Protein AF-A0A6P5G292-F1 (afdb_monomer)

Nearest PDB structures (foldseek):
  6ccv-assembly1_F  TM=8.024E-01  e=1.358E-10  Mycolicibacterium smegmatis MC2 155
  6dcf-assembly1_F  TM=7.946E-01  e=1.121E-10  Mycolicibacterium smegmatis MC2 155
  5tw1-assembly1_F  TM=8.045E-01  e=4.099E-10  Mycolicibacterium smegmatis MC2 155
  6cce-assembly1_F  TM=7.953E-01  e=4.734E-10  Mycolicibacterium smegmatis MC2 155
  5vi8-assembly1_F  TM=8.049E-01  e=6.951E-10  Mycolicibacterium smegmatis MC2 155

Structure (mmCIF, N/CA/C/O backbone):
data_AF-A0A6P5G292-F1
#
_entry.id   AF-A0A6P5G292-F1
#
loop_
_atom_site.group_PDB
_atom_site.id
_atom_site.type_symbol
_atom_site.label_atom_id
_atom_site.label_alt_id
_atom_site.label_comp_id
_atom_site.label_asym_id
_atom_site.label_entity_id
_atom_site.label_seq_id
_atom_site.pdbx_PDB_ins_code
_atom_site.Cartn_x
_atom_site.Cartn_y
_atom_site.Cartn_z
_atom_site.occupancy
_atom_site.B_iso_or_equiv
_atom_site.auth_seq_id
_atom_site.auth_comp_id
_atom_site.auth_asym_id
_atom_site.auth_atom_id
_atom_site.pdbx_PDB_model_num
ATOM 1 N N . MET A 1 1 ? 11.997 11.213 -7.467 1.00 45.91 1 MET A N 1
ATOM 2 C CA . MET A 1 1 ? 11.254 11.873 -6.375 1.00 45.91 1 MET A CA 1
ATOM 3 C C . MET A 1 1 ? 11.180 10.883 -5.250 1.00 45.91 1 MET A C 1
ATOM 5 O O . MET A 1 1 ? 10.668 9.792 -5.474 1.00 45.91 1 MET A O 1
ATOM 9 N N . ASP A 1 2 ? 11.737 11.245 -4.105 1.00 50.28 2 ASP A N 1
ATOM 10 C CA . ASP A 1 2 ? 11.668 10.402 -2.927 1.00 50.28 2 ASP A CA 1
ATOM 11 C C . ASP A 1 2 ? 10.242 10.472 -2.364 1.00 50.28 2 ASP A C 1
ATOM 13 O O . ASP A 1 2 ? 9.833 11.458 -1.754 1.00 50.28 2 ASP A O 1
ATOM 17 N N . LEU A 1 3 ? 9.427 9.469 -2.704 1.00 56.69 3 LEU A N 1
ATOM 18 C CA . LEU A 1 3 ? 8.019 9.411 -2.303 1.00 56.69 3 LEU A CA 1
ATOM 19 C C . LEU A 1 3 ? 7.872 9.137 -0.789 1.00 56.69 3 LEU A C 1
ATOM 21 O O . LEU A 1 3 ? 6.776 9.262 -0.246 1.00 56.69 3 LEU A O 1
ATOM 25 N N . ALA A 1 4 ? 8.972 8.799 -0.103 1.00 50.06 4 ALA A N 1
ATOM 26 C CA . ALA A 1 4 ? 8.998 8.448 1.312 1.00 50.06 4 ALA A CA 1
ATOM 27 C C . ALA A 1 4 ? 8.738 9.636 2.260 1.00 50.06 4 ALA A C 1
ATOM 29 O O . ALA A 1 4 ? 8.299 9.416 3.385 1.00 50.06 4 ALA A O 1
ATOM 30 N N . CYS A 1 5 ? 8.924 10.884 1.811 1.00 56.09 5 CYS A N 1
ATOM 31 C CA . CYS A 1 5 ? 8.763 12.083 2.645 1.00 56.09 5 CYS A CA 1
ATOM 32 C C . CYS A 1 5 ? 7.865 13.140 1.975 1.00 56.09 5 CYS A C 1
ATOM 34 O O . CYS A 1 5 ? 8.253 14.292 1.780 1.00 56.09 5 CYS A O 1
ATOM 36 N N . LEU A 1 6 ? 6.657 12.745 1.554 1.00 64.75 6 LEU A N 1
ATOM 37 C CA . LEU A 1 6 ? 5.665 13.717 1.092 1.00 64.75 6 LEU A CA 1
ATOM 38 C C . LEU A 1 6 ? 4.952 14.373 2.272 1.00 64.75 6 LEU A C 1
ATOM 40 O O . LEU A 1 6 ? 4.193 13.725 2.991 1.00 64.75 6 LEU A O 1
ATOM 44 N N . ASP A 1 7 ? 5.135 15.686 2.410 1.00 72.25 7 ASP A N 1
ATOM 45 C CA . ASP A 1 7 ? 4.305 16.508 3.283 1.00 72.25 7 ASP A CA 1
ATOM 46 C C . ASP A 1 7 ? 2.961 16.812 2.602 1.00 72.25 7 ASP A C 1
ATOM 48 O O . ASP A 1 7 ? 2.810 17.742 1.803 1.00 72.25 7 ASP A O 1
ATOM 52 N N . TRP A 1 8 ? 1.963 15.997 2.933 1.00 74.94 8 TRP A N 1
ATOM 53 C CA . TRP A 1 8 ? 0.605 16.086 2.398 1.00 74.94 8 TRP A CA 1
ATOM 54 C C . TRP A 1 8 ? -0.112 17.395 2.730 1.00 74.94 8 TRP A C 1
ATOM 56 O O . TRP A 1 8 ? -1.041 17.761 2.014 1.00 74.94 8 TRP A O 1
ATOM 66 N N . ARG A 1 9 ? 0.306 18.118 3.779 1.00 69.75 9 ARG A N 1
ATOM 67 C CA . ARG A 1 9 ? -0.321 19.394 4.164 1.00 69.75 9 ARG A CA 1
ATOM 68 C C . ARG A 1 9 ? 0.123 20.553 3.277 1.00 69.75 9 ARG A C 1
ATOM 70 O O . ARG A 1 9 ? -0.624 21.510 3.111 1.00 69.75 9 ARG A O 1
ATOM 77 N N . ARG A 1 10 ? 1.327 20.475 2.705 1.00 73.69 10 ARG A N 1
ATOM 78 C CA . ARG A 1 10 ? 1.926 21.542 1.882 1.00 73.69 10 ARG A CA 1
ATOM 79 C C . ARG A 1 10 ? 1.896 21.242 0.383 1.00 73.69 10 ARG A C 1
ATOM 81 O O . ARG A 1 10 ? 2.267 22.089 -0.429 1.00 73.69 10 ARG A O 1
ATOM 88 N N . MET A 1 11 ? 1.456 20.048 -0.006 1.00 75.56 11 MET A N 1
ATOM 89 C CA . MET A 1 11 ? 1.500 19.610 -1.393 1.00 75.56 11 MET A CA 1
ATOM 90 C C . MET A 1 11 ? 0.373 20.210 -2.244 1.00 75.56 11 MET A C 1
ATOM 92 O O . MET A 1 11 ? -0.812 20.019 -1.974 1.00 75.56 11 MET A O 1
ATOM 96 N N . ARG A 1 12 ? 0.740 20.825 -3.375 1.00 82.44 12 ARG A N 1
ATOM 97 C CA . ARG A 1 12 ? -0.199 21.117 -4.467 1.00 82.44 12 ARG A CA 1
ATOM 98 C C . ARG A 1 12 ? -0.346 19.890 -5.363 1.00 82.44 12 ARG A C 1
ATOM 100 O O . ARG A 1 12 ? 0.540 19.586 -6.160 1.00 82.44 12 ARG A O 1
ATOM 107 N N . ILE A 1 13 ? -1.459 19.173 -5.218 1.00 84.75 13 ILE A N 1
ATOM 108 C CA . ILE A 1 13 ? -1.752 18.006 -6.055 1.00 84.75 13 ILE A CA 1
ATOM 109 C C . ILE A 1 13 ? -2.253 18.491 -7.425 1.00 84.75 13 ILE A C 1
ATOM 111 O O . ILE A 1 13 ? -3.223 19.255 -7.467 1.00 84.75 13 ILE A O 1
ATOM 115 N N . PRO A 1 14 ? -1.624 18.071 -8.539 1.00 89.12 14 PRO A N 1
ATOM 116 C CA . PRO A 1 14 ? -2.033 18.501 -9.87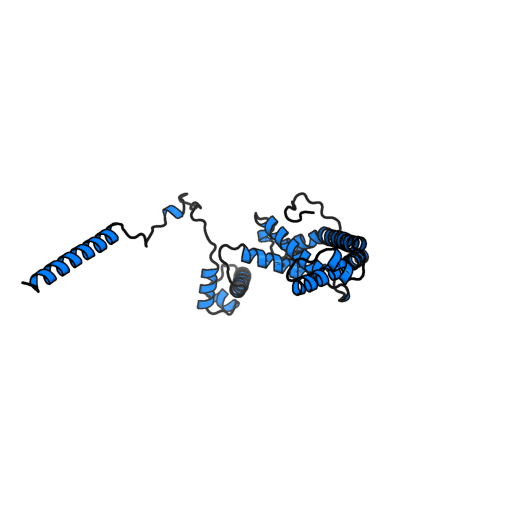2 1.00 89.12 14 PRO A CA 1
ATOM 117 C C . PRO A 1 14 ? -3.448 18.001 -10.233 1.00 89.12 14 PRO A C 1
ATOM 119 O O . PRO A 1 14 ? -3.966 17.076 -9.593 1.00 89.12 14 PRO A O 1
ATOM 122 N N . PRO A 1 15 ? -4.100 18.607 -11.245 1.00 91.31 15 PRO A N 1
ATOM 123 C CA . PRO A 1 15 ? -5.433 18.198 -11.682 1.00 91.31 15 PRO A CA 1
ATOM 124 C C . PRO A 1 15 ? -5.439 16.772 -12.243 1.00 91.31 15 PRO A C 1
ATOM 126 O O . PRO A 1 15 ? -4.402 16.229 -12.627 1.00 91.31 15 PRO A O 1
ATOM 129 N N . VAL A 1 16 ? -6.623 16.163 -12.294 1.00 90.50 16 VAL A N 1
ATOM 130 C CA . VAL A 1 16 ? -6.805 14.822 -12.861 1.00 90.50 16 VAL A CA 1
ATOM 131 C C . VAL A 1 16 ? -6.498 14.862 -14.360 1.00 90.50 16 VAL A C 1
ATOM 133 O O . VAL A 1 16 ? -6.906 15.790 -15.053 1.00 90.50 16 VAL A O 1
ATOM 136 N N . LEU A 1 17 ? -5.760 13.865 -14.843 1.00 91.25 17 LEU A N 1
ATOM 137 C CA . LEU A 1 17 ? -5.403 13.733 -16.255 1.00 91.25 17 LEU A CA 1
ATOM 138 C C . LEU A 1 17 ? -6.594 13.254 -17.092 1.00 91.25 17 LEU A C 1
ATOM 140 O O . LEU A 1 17 ? -7.465 12.527 -16.605 1.00 91.25 17 LEU A O 1
ATOM 144 N N . GLY A 1 18 ? -6.591 13.604 -18.378 1.00 91.69 18 GLY A N 1
ATOM 145 C CA . GLY A 1 18 ? -7.581 13.101 -19.330 1.00 91.69 18 GLY A CA 1
ATOM 146 C C . GLY A 1 18 ? -7.407 11.607 -19.638 1.00 91.69 18 GLY A C 1
ATOM 147 O O . GLY A 1 18 ? -6.326 11.038 -19.477 1.00 91.69 18 GLY A O 1
ATOM 148 N N . SER A 1 19 ? -8.459 10.959 -20.156 1.00 89.25 19 SER A N 1
ATOM 149 C CA . SER A 1 19 ? -8.409 9.533 -20.534 1.00 89.25 19 SER A CA 1
ATOM 150 C C . SER A 1 19 ? -7.355 9.247 -21.615 1.00 89.25 19 SER A C 1
ATOM 152 O O . SER A 1 19 ? -6.620 8.262 -21.530 1.00 89.25 19 SER A O 1
ATOM 154 N N . ALA A 1 20 ? -7.226 10.130 -22.610 1.00 90.50 20 ALA A N 1
ATOM 155 C CA . ALA A 1 20 ? -6.215 10.010 -23.663 1.00 90.50 20 ALA A CA 1
ATOM 156 C C . ALA A 1 20 ? -4.783 10.133 -23.107 1.00 90.50 20 ALA A C 1
ATOM 158 O O . ALA A 1 20 ? -3.900 9.359 -23.469 1.00 90.50 20 ALA A O 1
ATOM 159 N N . GLU A 1 21 ? -4.558 11.051 -22.163 1.00 92.38 21 GLU A N 1
ATOM 160 C CA . GLU A 1 21 ? -3.253 11.217 -21.516 1.00 92.38 21 GLU A CA 1
ATOM 161 C C . GLU A 1 21 ? -2.890 10.018 -20.638 1.00 92.38 21 GLU A C 1
ATOM 163 O O . GLU A 1 21 ? -1.747 9.568 -20.670 1.00 92.38 21 GLU A O 1
ATOM 168 N N . HIS A 1 22 ? -3.857 9.466 -19.893 1.00 91.75 22 HIS A N 1
ATOM 169 C CA . HIS A 1 22 ? -3.674 8.207 -19.166 1.00 91.75 22 HIS A CA 1
ATOM 170 C C . HIS A 1 22 ? -3.210 7.101 -20.107 1.00 91.75 22 HIS A C 1
ATOM 172 O O . HIS A 1 22 ? -2.228 6.422 -19.812 1.00 91.75 22 HIS A O 1
ATOM 178 N N . SER A 1 23 ? -3.886 6.976 -21.250 1.00 92.25 23 SER A N 1
ATOM 179 C CA . SER A 1 23 ? -3.582 5.963 -22.260 1.00 92.25 23 SER A CA 1
ATOM 180 C C . SER A 1 23 ? -2.139 6.050 -22.728 1.00 92.25 23 SER A C 1
ATOM 182 O O . SER A 1 23 ? -1.364 5.103 -22.597 1.00 92.25 23 SER A O 1
ATOM 184 N N . ARG A 1 24 ? -1.743 7.253 -23.143 1.00 94.00 24 ARG A N 1
ATOM 185 C CA . ARG A 1 24 ? -0.389 7.535 -23.606 1.00 94.00 24 ARG A CA 1
ATOM 186 C C . ARG A 1 24 ? 0.667 7.254 -22.536 1.00 94.00 24 ARG A C 1
ATOM 188 O O . ARG A 1 24 ? 1.734 6.736 -22.846 1.00 94.00 24 ARG A O 1
ATOM 195 N N . LEU A 1 25 ? 0.407 7.591 -21.272 1.00 94.88 25 LEU A N 1
ATOM 196 C CA . LEU A 1 25 ? 1.357 7.316 -20.188 1.00 94.88 25 LEU A CA 1
ATOM 197 C C . LEU A 1 25 ? 1.521 5.815 -19.934 1.00 94.88 25 LEU A C 1
ATOM 199 O O . LEU A 1 25 ? 2.643 5.367 -19.710 1.00 94.88 25 LEU A O 1
ATOM 203 N N . PHE A 1 26 ? 0.440 5.035 -20.005 1.00 94.25 26 PHE A N 1
ATOM 204 C CA . PHE A 1 26 ? 0.524 3.580 -19.885 1.00 94.25 26 PHE A CA 1
ATOM 205 C C . PHE A 1 26 ? 1.241 2.930 -21.068 1.00 94.25 26 PHE A C 1
ATOM 207 O O . PHE A 1 26 ? 1.982 1.973 -20.850 1.00 94.25 26 PHE A O 1
ATOM 214 N N . GLU A 1 27 ? 1.078 3.454 -22.284 1.00 93.25 27 GLU A N 1
ATOM 215 C CA . GLU A 1 27 ? 1.841 3.032 -23.466 1.00 93.25 27 GLU A CA 1
ATOM 216 C C . GLU A 1 27 ? 3.340 3.304 -23.293 1.00 93.25 27 GLU A C 1
ATOM 218 O O . GLU A 1 27 ? 4.157 2.404 -23.478 1.00 93.25 27 GLU A O 1
ATOM 223 N N . LEU A 1 28 ? 3.708 4.509 -22.840 1.00 94.88 28 LEU A N 1
ATOM 224 C CA . LEU A 1 28 ? 5.102 4.881 -22.567 1.00 94.88 28 LEU A CA 1
ATOM 225 C C . LEU A 1 28 ? 5.750 4.034 -21.460 1.00 94.88 28 LEU A C 1
ATOM 227 O O . LEU A 1 28 ? 6.972 3.896 -21.426 1.00 94.88 28 LEU A O 1
ATOM 231 N N . MET A 1 29 ? 4.951 3.455 -20.562 1.00 94.88 29 MET A N 1
ATOM 232 C CA . MET A 1 29 ? 5.435 2.539 -19.529 1.00 94.88 29 MET A CA 1
ATOM 233 C C . MET A 1 29 ? 5.681 1.111 -20.029 1.00 94.88 29 MET A C 1
ATOM 235 O O . MET A 1 29 ? 6.451 0.400 -19.384 1.00 94.88 29 MET A O 1
ATOM 239 N N . GLN A 1 30 ? 5.058 0.668 -21.130 1.00 93.25 30 GLN A N 1
ATOM 240 C CA . GLN A 1 30 ? 5.154 -0.733 -21.571 1.00 93.25 30 GLN A CA 1
ATOM 241 C C . GLN A 1 30 ? 6.593 -1.190 -21.844 1.00 93.25 30 GLN A C 1
ATOM 243 O O . GLN A 1 30 ? 6.968 -2.236 -21.317 1.00 93.25 30 GLN A O 1
ATOM 248 N N . PRO A 1 31 ? 7.444 -0.424 -22.562 1.00 93.88 31 PRO A N 1
ATOM 249 C CA . PRO A 1 31 ? 8.822 -0.847 -22.808 1.00 93.88 31 PRO A CA 1
ATOM 250 C C . PRO A 1 31 ? 9.608 -1.068 -21.512 1.00 93.88 31 PRO A C 1
ATOM 252 O O . PRO A 1 31 ? 10.355 -2.032 -21.395 1.00 93.88 31 PRO A O 1
ATOM 255 N N . MET A 1 32 ? 9.398 -0.212 -20.507 1.00 94.44 32 MET A N 1
ATOM 256 C CA . MET A 1 32 ? 10.028 -0.367 -19.195 1.00 94.44 32 MET A CA 1
ATOM 257 C C . MET A 1 32 ? 9.545 -1.633 -18.474 1.00 94.44 32 MET A C 1
ATOM 259 O O . MET A 1 32 ? 10.361 -2.306 -17.851 1.00 94.44 32 MET A O 1
ATOM 263 N N . LYS A 1 33 ? 8.250 -1.975 -18.558 1.00 92.81 33 LYS A N 1
ATOM 264 C CA . LYS A 1 33 ? 7.718 -3.210 -17.953 1.00 92.81 33 LYS A CA 1
ATOM 265 C C . LYS A 1 33 ? 8.358 -4.453 -18.569 1.00 92.81 33 LYS A C 1
ATOM 267 O O . LYS A 1 33 ? 8.865 -5.283 -17.827 1.00 92.81 33 LYS A O 1
ATOM 272 N N . VAL A 1 34 ? 8.433 -4.511 -19.899 1.00 93.31 34 VAL A N 1
ATOM 273 C CA . VAL A 1 34 ? 9.076 -5.615 -20.632 1.00 93.31 34 VAL A CA 1
ATOM 274 C C . VAL A 1 34 ? 10.553 -5.758 -20.242 1.00 93.31 34 VAL A C 1
ATOM 276 O O . VAL A 1 34 ? 11.038 -6.864 -20.019 1.00 93.31 34 VAL A O 1
ATOM 279 N N . ILE A 1 35 ? 11.271 -4.639 -20.090 1.00 93.00 35 ILE A N 1
ATOM 280 C CA . ILE A 1 35 ? 12.667 -4.652 -19.625 1.00 93.00 35 ILE A CA 1
ATOM 281 C C . ILE A 1 35 ? 12.771 -5.209 -18.197 1.00 93.00 35 ILE A C 1
ATOM 283 O O . ILE A 1 35 ? 13.692 -5.970 -17.912 1.00 93.00 35 ILE A O 1
ATOM 287 N N . TYR A 1 36 ? 11.850 -4.862 -17.294 1.00 92.19 36 TYR A N 1
ATOM 288 C CA . TYR A 1 36 ? 11.858 -5.391 -15.926 1.00 92.19 36 TYR A CA 1
ATOM 289 C C . TYR A 1 36 ? 11.470 -6.867 -15.834 1.00 92.19 36 TYR A C 1
ATOM 291 O O . TYR A 1 36 ? 12.089 -7.585 -15.055 1.00 92.19 36 TYR A O 1
ATOM 299 N N . GLU A 1 37 ? 10.524 -7.335 -16.645 1.00 91.62 37 GLU A N 1
ATOM 300 C CA . GLU A 1 37 ? 10.194 -8.763 -16.747 1.00 91.62 37 GLU A CA 1
ATOM 301 C C . GLU A 1 37 ? 11.410 -9.570 -17.221 1.00 91.62 37 GLU A C 1
ATOM 303 O O . GLU A 1 37 ? 11.754 -10.585 -16.618 1.00 91.62 37 GLU A O 1
ATOM 308 N N . MET A 1 38 ? 12.136 -9.063 -18.223 1.00 90.94 38 MET A N 1
ATOM 309 C CA . MET A 1 38 ? 13.374 -9.694 -18.692 1.00 90.94 38 MET A CA 1
ATOM 310 C C . MET A 1 38 ? 14.510 -9.613 -17.674 1.00 90.94 38 MET A C 1
ATOM 312 O O . MET A 1 38 ? 15.302 -10.541 -17.529 1.00 90.94 38 MET A O 1
ATOM 316 N N . LYS A 1 39 ? 14.606 -8.499 -16.941 1.00 91.88 39 LYS A N 1
ATOM 317 C CA . LYS A 1 39 ? 15.544 -8.388 -15.823 1.00 91.88 39 LYS A CA 1
ATOM 318 C C . LYS A 1 39 ? 15.274 -9.494 -14.801 1.00 91.88 39 LYS A C 1
ATOM 320 O O . LYS A 1 39 ? 16.221 -10.083 -14.289 1.00 91.88 39 LYS A O 1
ATOM 325 N N . GLU A 1 40 ? 14.006 -9.774 -14.507 1.00 90.25 40 GLU A N 1
ATOM 326 C CA . GLU A 1 40 ? 13.617 -10.810 -13.553 1.00 90.25 40 GLU A CA 1
ATOM 327 C C . GLU A 1 40 ? 13.922 -12.225 -14.069 1.00 90.25 40 GLU A C 1
ATOM 329 O O . GLU A 1 40 ? 14.402 -13.050 -13.291 1.00 90.25 40 GLU A O 1
ATOM 334 N N . SER A 1 41 ? 13.704 -12.514 -15.358 1.00 91.56 41 SER A N 1
ATOM 335 C CA . SER A 1 41 ? 14.074 -13.815 -15.937 1.00 91.56 41 SER A CA 1
ATOM 336 C C . SER A 1 41 ? 15.589 -14.028 -15.923 1.00 91.56 41 SER A C 1
ATOM 338 O O . SER A 1 41 ? 16.058 -15.028 -15.391 1.00 91.56 41 SER A O 1
ATOM 340 N N . LEU A 1 42 ? 16.367 -13.038 -16.371 1.00 90.12 42 LEU A N 1
ATOM 341 C CA . LEU A 1 42 ? 17.831 -13.108 -16.346 1.00 90.12 42 LEU A CA 1
ATOM 342 C C . LEU A 1 42 ? 18.390 -13.219 -14.925 1.00 90.12 42 LEU A C 1
ATOM 344 O O . LEU A 1 42 ? 19.387 -13.900 -14.707 1.00 90.12 42 LEU A O 1
ATOM 348 N N . HIS A 1 43 ? 17.759 -12.562 -13.950 1.00 91.38 43 HIS A N 1
ATOM 349 C CA . HIS A 1 43 ? 18.154 -12.683 -12.550 1.00 91.38 43 HIS A CA 1
ATOM 350 C C . HIS A 1 43 ? 17.987 -14.115 -12.024 1.00 91.38 43 HIS 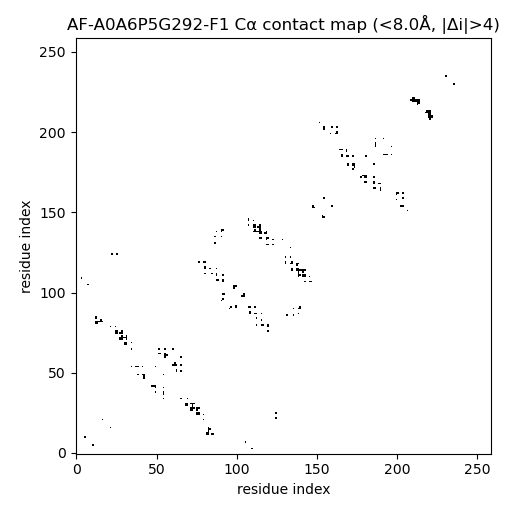A C 1
ATOM 352 O O . HIS A 1 43 ? 18.838 -14.586 -11.271 1.00 91.38 43 HIS A O 1
ATOM 358 N N . LYS A 1 44 ? 16.923 -14.817 -12.441 1.00 90.62 44 LYS A N 1
ATOM 359 C CA . LYS A 1 44 ? 16.695 -16.228 -12.088 1.00 90.62 44 LYS A CA 1
ATOM 360 C C . LYS A 1 44 ? 17.727 -17.145 -12.743 1.00 90.62 44 LYS A C 1
ATOM 362 O O . LYS A 1 44 ? 18.232 -18.035 -12.069 1.00 90.62 44 LYS A O 1
ATOM 367 N N . ASP A 1 45 ? 18.077 -16.886 -14.001 1.00 90.88 45 ASP A N 1
ATOM 368 C CA . ASP A 1 45 ? 19.032 -17.712 -14.752 1.00 90.88 45 ASP A CA 1
ATOM 369 C C . ASP A 1 45 ? 20.479 -17.522 -14.272 1.00 90.88 45 ASP A C 1
ATOM 371 O O . ASP A 1 45 ? 21.239 -18.480 -14.149 1.00 90.88 45 ASP A O 1
ATOM 375 N N . LEU A 1 46 ? 20.873 -16.278 -13.988 1.00 87.88 46 LEU A N 1
ATOM 376 C CA . LEU A 1 46 ? 22.250 -15.925 -13.632 1.00 87.88 46 LEU A CA 1
ATOM 377 C C . LEU A 1 46 ? 22.521 -15.975 -12.122 1.00 87.88 46 LEU A C 1
ATOM 379 O O . LEU A 1 46 ? 23.682 -15.891 -11.722 1.00 87.88 46 LEU A O 1
ATOM 383 N N . LEU A 1 47 ? 21.476 -16.037 -11.286 1.00 88.00 47 LEU A N 1
ATOM 384 C CA . LEU A 1 47 ? 21.545 -15.933 -9.818 1.00 88.00 47 LEU A CA 1
ATOM 385 C C . LEU A 1 47 ? 22.312 -14.688 -9.314 1.00 88.00 47 LEU A C 1
ATOM 387 O O . LEU A 1 47 ? 22.790 -14.645 -8.182 1.00 88.00 47 LEU A O 1
ATOM 391 N N . ARG A 1 48 ? 22.418 -13.651 -10.153 1.00 90.00 48 ARG A N 1
ATOM 392 C CA . ARG A 1 48 ? 23.039 -12.351 -9.855 1.00 90.00 48 ARG A CA 1
ATOM 393 C C . ARG A 1 48 ? 22.248 -11.219 -10.492 1.00 90.00 48 ARG A C 1
ATOM 395 O O . ARG A 1 48 ? 21.370 -11.456 -11.321 1.00 90.00 48 ARG A O 1
ATOM 402 N N . GLU A 1 49 ? 22.537 -9.975 -10.119 1.00 86.31 49 GLU A N 1
ATOM 403 C CA . GLU A 1 49 ? 21.944 -8.833 -10.818 1.00 86.31 49 GLU A CA 1
ATOM 404 C C . GLU A 1 49 ? 22.493 -8.752 -12.259 1.00 86.31 49 GLU A C 1
ATOM 406 O O . GLU A 1 49 ? 23.715 -8.709 -12.445 1.00 86.31 49 GLU A O 1
ATOM 411 N N . PRO A 1 50 ? 21.622 -8.768 -13.288 1.00 88.69 50 PRO A N 1
ATOM 412 C CA . PRO A 1 50 ? 22.055 -8.657 -14.673 1.00 88.69 50 PRO A CA 1
ATOM 413 C C . PRO A 1 50 ? 22.503 -7.227 -14.979 1.00 88.69 50 PRO A C 1
ATOM 415 O O . PRO A 1 50 ? 21.928 -6.245 -14.500 1.00 88.69 50 PRO A O 1
ATOM 418 N N . THR A 1 51 ? 23.524 -7.115 -15.818 1.00 90.94 51 THR A N 1
ATOM 419 C CA . THR A 1 51 ? 24.125 -5.834 -16.195 1.00 90.94 51 THR A CA 1
ATOM 420 C C . THR A 1 51 ? 23.327 -5.198 -17.336 1.00 90.94 51 THR A C 1
ATOM 422 O O . THR A 1 51 ? 22.748 -5.904 -18.163 1.00 90.94 51 THR A O 1
ATOM 425 N N . ASP A 1 52 ? 23.344 -3.865 -17.456 1.00 89.25 52 ASP A N 1
ATOM 426 C CA . ASP A 1 52 ? 22.681 -3.139 -18.557 1.00 89.25 52 ASP A CA 1
ATOM 427 C C . ASP A 1 52 ? 23.048 -3.683 -19.948 1.00 89.25 52 ASP A C 1
ATOM 429 O O . ASP A 1 52 ? 22.198 -3.732 -20.835 1.00 89.25 52 ASP A O 1
ATOM 433 N N . SER A 1 53 ? 24.305 -4.104 -20.135 1.00 89.38 53 SER A N 1
ATOM 434 C CA . SER A 1 53 ? 24.793 -4.691 -21.390 1.00 89.38 53 SER A CA 1
ATOM 435 C C . SER A 1 53 ? 24.112 -6.024 -21.711 1.00 89.38 53 SER A C 1
ATOM 437 O O . SER A 1 53 ? 23.732 -6.270 -22.850 1.00 89.38 53 SER A O 1
ATOM 439 N N . GLU A 1 54 ? 23.897 -6.861 -20.697 1.00 89.12 54 GLU A N 1
ATOM 440 C CA . GLU A 1 54 ? 23.300 -8.195 -20.831 1.00 89.12 54 GLU A CA 1
ATOM 441 C C . GLU A 1 54 ? 21.805 -8.090 -21.120 1.00 89.12 54 GLU A C 1
ATOM 443 O O . GLU A 1 54 ? 21.296 -8.758 -22.017 1.00 89.12 54 GLU A O 1
ATOM 448 N N . MET A 1 55 ? 21.114 -7.173 -20.435 1.00 88.94 55 MET A N 1
ATOM 449 C CA . MET A 1 55 ? 19.708 -6.870 -20.716 1.00 88.94 55 MET A CA 1
ATOM 450 C C . MET A 1 55 ? 19.525 -6.292 -22.127 1.00 88.94 55 MET A C 1
ATOM 452 O O . MET A 1 55 ? 18.563 -6.624 -22.818 1.00 88.94 55 MET A O 1
ATOM 456 N N . ALA A 1 56 ? 20.450 -5.435 -22.570 1.00 91.56 56 ALA A N 1
ATOM 457 C CA . ALA A 1 56 ? 20.413 -4.836 -23.900 1.00 91.56 56 ALA A CA 1
ATOM 458 C C . ALA A 1 56 ? 20.686 -5.873 -25.004 1.00 91.56 56 ALA A C 1
ATOM 460 O O . ALA A 1 56 ? 19.961 -5.898 -26.000 1.00 91.56 56 ALA A O 1
ATOM 461 N N . ALA A 1 57 ? 21.667 -6.758 -24.794 1.00 90.56 57 ALA A N 1
ATOM 462 C CA . ALA A 1 57 ? 21.976 -7.868 -25.692 1.00 90.56 57 ALA A CA 1
ATOM 463 C C . ALA A 1 57 ? 20.793 -8.839 -25.814 1.00 90.56 57 ALA A C 1
ATOM 465 O O . ALA A 1 57 ? 20.387 -9.170 -26.924 1.00 90.56 57 ALA A O 1
ATOM 466 N N . ALA A 1 58 ? 20.175 -9.212 -24.691 1.00 89.69 58 ALA A N 1
ATOM 467 C CA . ALA A 1 58 ? 19.016 -10.101 -24.670 1.00 89.69 58 ALA A CA 1
ATOM 468 C C . ALA A 1 58 ? 17.801 -9.538 -25.432 1.00 89.69 58 ALA A C 1
ATOM 470 O O . ALA A 1 58 ? 17.029 -10.282 -26.030 1.00 89.69 58 ALA A O 1
ATOM 471 N N . MET A 1 59 ? 17.648 -8.213 -25.440 1.00 88.69 59 MET A N 1
ATOM 472 C CA . MET A 1 59 ? 16.575 -7.504 -26.141 1.00 88.69 59 MET A CA 1
ATOM 473 C C . MET A 1 59 ? 16.959 -7.042 -27.557 1.00 88.69 59 MET A C 1
ATOM 475 O O . MET A 1 59 ? 16.195 -6.304 -28.183 1.00 88.69 59 MET A O 1
ATOM 479 N N . ASN A 1 60 ? 18.140 -7.426 -28.061 1.00 91.38 60 ASN A N 1
ATOM 480 C CA . ASN A 1 60 ? 18.689 -6.987 -29.349 1.00 91.38 60 ASN A CA 1
ATOM 481 C C . ASN A 1 60 ? 18.646 -5.457 -29.543 1.00 91.38 60 ASN A C 1
ATOM 483 O O . ASN A 1 60 ? 18.328 -4.948 -30.621 1.00 91.38 60 ASN A O 1
ATOM 487 N N . MET A 1 61 ? 18.951 -4.692 -28.490 1.00 92.94 61 MET A N 1
ATOM 488 C CA . MET A 1 61 ? 18.946 -3.230 -28.533 1.00 92.94 61 MET A CA 1
ATOM 489 C C . MET A 1 61 ? 20.230 -2.624 -27.971 1.00 92.94 61 MET A C 1
ATOM 491 O O . MET A 1 61 ? 20.989 -3.254 -27.246 1.00 92.94 61 MET A O 1
ATOM 495 N N . ARG A 1 62 ? 20.489 -1.354 -28.299 1.00 94.62 62 ARG A N 1
ATOM 496 C CA . ARG A 1 62 ? 21.626 -0.613 -27.734 1.00 94.62 62 ARG A CA 1
ATOM 497 C C . ARG A 1 62 ? 21.357 -0.259 -26.270 1.00 94.62 62 ARG A C 1
ATOM 499 O O . ARG A 1 62 ? 20.243 0.139 -25.929 1.00 94.62 62 ARG A O 1
ATOM 506 N N . VAL A 1 63 ? 22.403 -0.270 -25.441 1.00 93.44 63 VAL A N 1
ATOM 507 C CA . VAL A 1 63 ? 22.335 0.126 -24.018 1.00 93.44 63 VAL A CA 1
ATOM 508 C C . VAL A 1 63 ? 21.744 1.530 -23.838 1.00 93.44 63 VAL A C 1
ATOM 510 O O . VAL A 1 63 ? 20.941 1.758 -22.937 1.00 93.44 63 VAL A O 1
ATOM 513 N N . SER A 1 64 ? 22.077 2.472 -24.728 1.00 93.62 64 SER A N 1
ATOM 514 C CA . SER A 1 64 ? 21.519 3.832 -24.702 1.00 93.62 64 SER A CA 1
ATOM 515 C C . SER A 1 64 ? 19.997 3.850 -24.868 1.00 93.62 64 SER A C 1
ATOM 517 O O . SER A 1 64 ? 19.304 4.554 -24.136 1.00 93.62 64 SER A O 1
ATOM 519 N N . ARG A 1 65 ? 19.467 3.031 -25.784 1.00 93.12 65 ARG A N 1
ATOM 520 C CA . ARG A 1 65 ? 18.027 2.902 -26.033 1.00 93.12 65 ARG A CA 1
ATOM 521 C C . ARG A 1 65 ? 17.314 2.227 -24.862 1.00 93.12 65 ARG A C 1
ATOM 523 O O . ARG A 1 65 ? 16.239 2.678 -24.475 1.00 93.12 65 ARG A O 1
ATOM 530 N N . LEU A 1 66 ? 17.928 1.206 -24.260 1.00 93.50 66 LEU A N 1
ATOM 531 C CA . LEU A 1 66 ? 17.411 0.559 -23.051 1.00 93.50 66 LEU A CA 1
ATOM 532 C C . LEU A 1 66 ? 17.266 1.571 -21.908 1.00 93.50 66 LEU A C 1
ATOM 534 O O . LEU A 1 66 ? 16.184 1.711 -21.337 1.00 93.50 66 LEU A O 1
ATOM 538 N N . ARG A 1 67 ? 18.324 2.343 -21.628 1.00 93.62 67 ARG A N 1
ATOM 539 C CA . ARG A 1 67 ? 18.304 3.392 -20.595 1.00 93.62 67 ARG A CA 1
ATOM 540 C C . ARG A 1 67 ? 17.240 4.449 -20.868 1.00 93.62 67 ARG A C 1
ATOM 542 O O . ARG A 1 67 ? 16.525 4.841 -19.950 1.00 93.62 67 ARG A O 1
ATOM 549 N N . GLN A 1 68 ? 17.089 4.864 -22.126 1.00 94.56 68 GLN A N 1
ATOM 550 C CA . GLN A 1 68 ? 16.044 5.804 -22.523 1.00 94.56 68 GLN A CA 1
ATOM 551 C C . GLN A 1 68 ? 14.640 5.245 -22.251 1.00 94.56 68 GLN A C 1
ATOM 553 O O . GLN A 1 68 ? 13.810 5.949 -21.679 1.00 94.56 68 GLN A O 1
ATOM 558 N N . HIS A 1 69 ? 14.365 3.988 -22.614 1.00 94.44 69 HIS A N 1
ATOM 559 C CA . HIS A 1 69 ? 13.071 3.353 -22.348 1.00 94.44 69 HIS A CA 1
ATOM 560 C C . HIS A 1 69 ? 12.764 3.259 -20.849 1.00 94.44 69 HIS A C 1
ATOM 562 O O . HIS A 1 69 ? 11.639 3.553 -20.439 1.00 94.44 69 HIS A O 1
ATOM 568 N N . VAL A 1 70 ? 13.761 2.913 -20.028 1.00 94.62 70 VAL A N 1
ATOM 569 C CA . VAL A 1 70 ? 13.613 2.870 -18.566 1.00 94.62 70 VAL A CA 1
ATOM 570 C C . VAL A 1 70 ? 13.318 4.259 -18.001 1.00 94.62 70 VAL A C 1
ATOM 572 O O . VAL A 1 70 ? 12.395 4.406 -17.200 1.00 94.62 70 VAL A O 1
ATOM 575 N N . GLU A 1 71 ? 14.049 5.290 -18.427 1.00 95.38 71 GLU A N 1
ATOM 576 C CA . GLU A 1 71 ? 13.869 6.641 -17.888 1.00 95.38 71 GLU A CA 1
ATOM 577 C C . GLU A 1 71 ? 12.526 7.255 -18.307 1.00 95.38 71 GLU A C 1
ATOM 579 O O . GLU A 1 71 ? 11.800 7.800 -17.472 1.00 95.38 71 GLU A O 1
ATOM 584 N N . VAL A 1 72 ? 12.130 7.087 -19.573 1.00 95.88 72 VAL A N 1
ATOM 585 C CA . VAL A 1 72 ? 10.817 7.527 -20.070 1.00 95.88 72 VAL A CA 1
ATOM 586 C C . VAL A 1 72 ? 9.686 6.812 -19.329 1.00 95.88 72 VAL A C 1
ATOM 588 O O . VAL A 1 72 ? 8.744 7.463 -18.869 1.00 95.88 72 VAL A O 1
ATOM 591 N N . GLY A 1 73 ? 9.789 5.492 -19.147 1.00 95.88 73 GLY A N 1
ATOM 592 C CA . GLY A 1 73 ? 8.801 4.721 -18.396 1.00 95.88 73 GLY A CA 1
ATOM 593 C C . GLY A 1 73 ? 8.718 5.152 -16.929 1.00 95.88 73 GLY A C 1
ATOM 594 O O . GLY A 1 73 ? 7.621 5.308 -16.386 1.00 95.88 73 GLY A O 1
ATOM 595 N N . ARG A 1 74 ? 9.861 5.432 -16.293 1.00 94.94 74 ARG A N 1
ATOM 596 C CA . ARG A 1 74 ? 9.933 5.923 -14.910 1.00 94.94 74 ARG A CA 1
ATOM 597 C C . ARG A 1 74 ? 9.289 7.300 -14.775 1.00 94.94 74 ARG A C 1
ATOM 599 O O . ARG A 1 74 ? 8.526 7.530 -13.833 1.00 94.94 74 ARG A O 1
ATOM 606 N N . ALA A 1 75 ? 9.553 8.207 -15.712 1.00 95.56 75 ALA A N 1
ATOM 607 C CA . ALA A 1 75 ? 8.930 9.524 -15.751 1.00 95.56 75 ALA A CA 1
ATOM 608 C C . ALA A 1 75 ? 7.406 9.422 -15.937 1.00 95.56 75 ALA A C 1
ATOM 610 O O . ALA A 1 75 ? 6.654 10.069 -15.199 1.00 95.56 75 ALA A O 1
ATOM 611 N N . ALA A 1 76 ? 6.942 8.561 -16.850 1.00 95.75 76 ALA A N 1
ATOM 612 C CA . ALA A 1 76 ? 5.520 8.318 -17.086 1.00 95.75 76 ALA A CA 1
ATOM 613 C C . ALA A 1 76 ? 4.817 7.746 -15.843 1.00 95.75 76 ALA A C 1
ATOM 615 O O . ALA A 1 76 ? 3.788 8.276 -15.413 1.00 95.75 76 ALA A O 1
ATOM 616 N N . ARG A 1 77 ? 5.424 6.745 -15.194 1.00 95.31 77 ARG A N 1
ATOM 617 C CA . ARG A 1 77 ? 4.945 6.167 -13.931 1.00 95.31 77 ARG A CA 1
ATOM 618 C C . ARG A 1 77 ? 4.836 7.216 -12.828 1.00 95.31 77 ARG A C 1
ATOM 620 O O . ARG A 1 77 ? 3.806 7.322 -12.168 1.00 95.31 77 ARG A O 1
ATOM 627 N N . ASN A 1 78 ? 5.872 8.035 -12.653 1.00 94.06 78 ASN A N 1
ATOM 628 C CA . ASN A 1 78 ? 5.874 9.109 -11.659 1.00 94.06 78 ASN A CA 1
ATOM 629 C C . ASN A 1 78 ? 4.789 10.156 -11.938 1.00 94.06 78 ASN A C 1
ATOM 631 O O . ASN A 1 78 ? 4.175 10.663 -10.998 1.00 94.06 78 ASN A O 1
ATOM 635 N N . LYS A 1 79 ? 4.525 10.471 -13.213 1.00 94.69 79 LYS A N 1
ATOM 636 C CA . LYS A 1 79 ? 3.432 11.367 -13.599 1.00 94.69 79 LYS A CA 1
ATOM 637 C C . LYS A 1 79 ? 2.075 10.753 -13.239 1.00 94.69 79 LYS A C 1
ATOM 639 O O . LYS A 1 79 ? 1.288 11.412 -12.563 1.00 94.69 79 LYS A O 1
ATOM 644 N N . LEU A 1 80 ? 1.833 9.485 -13.575 1.00 94.62 80 LEU A N 1
ATOM 645 C CA . LEU A 1 80 ? 0.599 8.789 -13.188 1.00 94.62 80 LEU A CA 1
ATOM 646 C C . LEU A 1 80 ? 0.383 8.793 -11.672 1.00 94.62 80 LEU A C 1
ATOM 648 O O . LEU A 1 80 ? -0.714 9.123 -11.225 1.00 94.62 80 LEU A O 1
ATOM 652 N N . ILE A 1 81 ? 1.420 8.501 -10.879 1.00 94.44 81 ILE A N 1
ATOM 653 C CA . ILE A 1 81 ? 1.329 8.524 -9.412 1.00 94.44 81 ILE A CA 1
ATOM 654 C C . ILE A 1 81 ? 0.894 9.912 -8.929 1.00 94.44 81 ILE A C 1
ATOM 656 O O . ILE A 1 81 ? -0.120 10.022 -8.244 1.00 94.44 81 ILE A O 1
ATOM 660 N N . LYS A 1 82 ? 1.603 10.977 -9.335 1.00 92.56 82 LYS A N 1
ATOM 661 C CA . LYS A 1 82 ? 1.343 12.361 -8.893 1.00 92.56 82 LYS A CA 1
ATOM 662 C C . LYS A 1 82 ? -0.083 12.828 -9.164 1.00 92.56 82 LYS A C 1
ATOM 664 O O . LYS A 1 82 ? -0.708 13.422 -8.290 1.00 92.56 82 LYS A O 1
ATOM 669 N N . HIS A 1 83 ? -0.595 12.560 -10.362 1.00 93.62 83 HIS A N 1
ATOM 670 C CA . HIS A 1 83 ? -1.933 12.996 -10.764 1.00 93.62 83 HIS A CA 1
ATOM 671 C C . HIS A 1 83 ? -3.061 12.167 -10.131 1.00 93.62 83 HIS A C 1
ATOM 673 O O . HIS A 1 83 ? -4.203 12.619 -10.087 1.00 93.62 83 HIS A O 1
ATOM 679 N N . ASN A 1 84 ? -2.751 10.987 -9.582 1.00 94.62 84 ASN A N 1
ATOM 680 C CA . ASN A 1 84 ? -3.727 10.120 -8.921 1.00 94.62 84 ASN A CA 1
ATOM 681 C C . ASN A 1 84 ? -3.642 10.158 -7.382 1.00 94.62 84 ASN A C 1
ATOM 683 O O . ASN A 1 84 ? -4.405 9.461 -6.718 1.00 94.62 84 ASN A O 1
ATOM 687 N N . LEU A 1 85 ? -2.803 11.011 -6.778 1.00 93.19 85 LEU A N 1
ATOM 688 C CA . LEU A 1 85 ? -2.715 11.134 -5.311 1.00 93.19 85 LEU A CA 1
ATOM 689 C C . LEU A 1 85 ? -4.039 11.565 -4.656 1.00 93.19 85 LEU A C 1
ATOM 691 O O . LEU A 1 85 ? -4.328 11.158 -3.533 1.00 93.19 85 LEU A O 1
ATOM 695 N N . ARG A 1 86 ? -4.895 12.318 -5.366 1.00 92.62 86 ARG A N 1
ATOM 696 C CA . ARG A 1 86 ? -6.241 12.690 -4.875 1.00 92.62 86 ARG A CA 1
ATOM 697 C C . ARG A 1 86 ? -7.111 11.466 -4.588 1.00 92.62 86 ARG A C 1
ATOM 699 O O . ARG A 1 86 ? -7.942 11.510 -3.686 1.00 92.62 86 ARG A O 1
ATOM 706 N N . LEU A 1 87 ? -6.912 10.373 -5.330 1.00 94.69 87 LEU A N 1
ATOM 707 C CA . LEU A 1 87 ? -7.635 9.123 -5.111 1.00 94.69 87 LEU A CA 1
ATOM 708 C C . LEU A 1 87 ? -7.278 8.506 -3.755 1.00 94.69 87 LEU A C 1
ATOM 710 O O . LEU A 1 87 ? -8.158 7.979 -3.083 1.00 94.69 87 LEU A O 1
ATOM 714 N N . VAL A 1 88 ? -6.014 8.607 -3.329 1.00 94.44 88 VAL A N 1
ATOM 715 C CA . VAL A 1 88 ? -5.570 8.110 -2.018 1.00 94.44 88 VAL A CA 1
ATOM 716 C C . VAL A 1 88 ? -6.285 8.862 -0.899 1.00 94.44 88 VAL A C 1
ATOM 718 O O . VAL A 1 88 ? -6.880 8.234 -0.026 1.00 94.44 88 VAL A O 1
ATOM 721 N N . LEU A 1 89 ? -6.313 10.195 -0.979 1.00 91.75 89 LEU A N 1
ATOM 722 C CA . LEU A 1 89 ? -7.033 11.034 -0.017 1.00 91.75 89 LEU A CA 1
ATOM 723 C C . LEU A 1 89 ? -8.533 10.725 0.006 1.00 91.75 89 LEU A C 1
ATOM 725 O O . LEU A 1 89 ? -9.121 10.603 1.077 1.00 91.75 89 LEU A O 1
ATOM 729 N N . PHE A 1 90 ? -9.148 10.538 -1.165 1.00 92.94 90 PHE A N 1
ATOM 730 C CA . PHE A 1 90 ? -10.550 10.138 -1.264 1.00 92.94 90 PHE A CA 1
ATOM 731 C C . PHE A 1 90 ? -10.819 8.799 -0.563 1.00 92.94 90 PHE A C 1
ATOM 733 O O . PHE A 1 90 ? -11.782 8.690 0.191 1.00 92.94 90 PHE A O 1
ATOM 740 N N . VAL A 1 91 ? -9.971 7.786 -0.775 1.00 94.00 91 VAL A N 1
ATOM 741 C CA . VAL A 1 91 ? -10.113 6.471 -0.127 1.00 94.00 91 VAL A CA 1
ATOM 742 C C . VAL A 1 91 ? -9.975 6.591 1.391 1.00 94.00 91 VAL A C 1
ATOM 744 O O . VAL A 1 91 ? -10.779 6.002 2.112 1.00 94.00 91 VAL A O 1
ATOM 747 N N . ILE A 1 92 ? -9.003 7.370 1.875 1.00 91.50 92 ILE A N 1
ATOM 748 C CA . ILE A 1 92 ? -8.797 7.597 3.311 1.00 91.50 92 ILE A CA 1
ATOM 749 C C . ILE A 1 92 ? -10.023 8.272 3.926 1.00 91.50 92 ILE A C 1
ATOM 751 O O . ILE A 1 92 ? -10.607 7.732 4.860 1.00 91.50 92 ILE A O 1
ATOM 755 N N . ASN A 1 93 ? -10.480 9.384 3.350 1.00 90.38 93 ASN A N 1
ATOM 756 C CA . ASN A 1 93 ? -11.621 10.130 3.879 1.00 90.38 93 ASN A CA 1
ATOM 757 C C . ASN A 1 93 ? -12.929 9.330 3.819 1.00 90.38 93 ASN A C 1
ATOM 759 O O . ASN A 1 93 ? -13.768 9.451 4.705 1.00 90.38 93 ASN A O 1
ATOM 763 N N . LYS A 1 94 ? -13.112 8.497 2.787 1.00 90.25 94 LYS A N 1
ATOM 764 C CA . LYS A 1 94 ? -14.334 7.703 2.609 1.00 90.25 94 LYS A CA 1
ATOM 765 C C . LYS A 1 94 ? -14.406 6.489 3.532 1.00 90.25 94 LYS A C 1
ATOM 767 O O . LYS A 1 94 ? -15.495 6.128 3.965 1.00 90.25 94 LYS A O 1
ATOM 772 N N . TYR A 1 95 ? -13.284 5.810 3.770 1.00 87.25 95 TYR A N 1
ATOM 773 C CA . TYR A 1 95 ? -13.284 4.511 4.454 1.00 87.25 95 TYR A CA 1
ATOM 774 C C . TYR A 1 95 ? -12.623 4.520 5.832 1.00 87.25 95 TYR A C 1
ATOM 776 O O . TYR A 1 95 ? -12.827 3.572 6.585 1.00 87.25 95 TYR A O 1
ATOM 784 N N . PHE A 1 96 ? -11.868 5.567 6.166 1.00 85.38 96 PHE A N 1
ATOM 785 C CA . PHE A 1 96 ? -11.171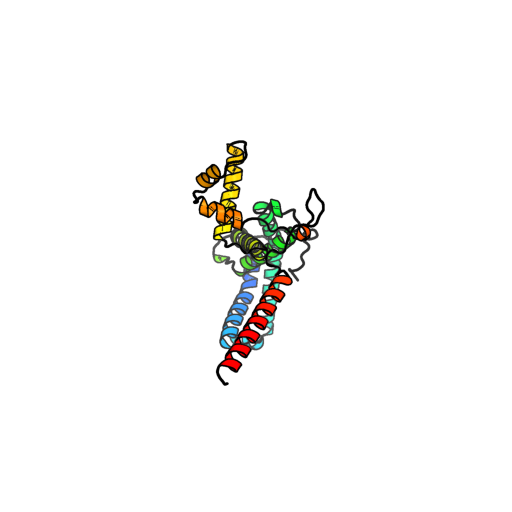 5.720 7.443 1.00 85.38 96 PHE A CA 1
ATOM 786 C C . PHE A 1 96 ? -11.373 7.131 8.038 1.00 85.38 96 PHE A C 1
ATOM 788 O O . PHE A 1 96 ? -10.390 7.773 8.417 1.00 85.38 96 PHE A O 1
ATOM 795 N N . PRO A 1 97 ? -12.622 7.638 8.133 1.00 79.06 97 PRO A N 1
ATOM 796 C CA . PRO A 1 97 ? -12.889 9.028 8.517 1.00 79.06 97 PRO A CA 1
ATOM 797 C C . PRO A 1 97 ? -12.368 9.381 9.920 1.00 79.06 97 PRO A C 1
ATOM 799 O O . PRO A 1 97 ? -11.838 10.468 10.119 1.00 79.06 97 PRO A O 1
ATOM 802 N N . GLU A 1 98 ? -12.434 8.450 10.873 1.00 72.62 98 GLU A N 1
ATOM 803 C CA . GLU A 1 98 ? -11.987 8.658 12.261 1.00 72.62 98 GLU A CA 1
ATOM 804 C C . GLU A 1 98 ? -10.464 8.846 12.383 1.00 72.62 98 GLU A C 1
ATOM 806 O O . GLU A 1 98 ? -9.978 9.543 13.269 1.00 72.62 98 GLU A O 1
ATOM 811 N N . ILE A 1 99 ? -9.694 8.236 11.475 1.00 72.44 99 ILE A N 1
ATOM 812 C CA . ILE A 1 99 ? -8.222 8.242 11.503 1.00 72.44 99 ILE A CA 1
ATOM 813 C C . ILE A 1 99 ? -7.663 9.317 10.558 1.00 72.44 99 ILE A C 1
ATOM 815 O O . ILE A 1 99 ? -6.512 9.732 10.699 1.00 72.44 99 ILE A O 1
ATOM 819 N N . ALA A 1 100 ? -8.486 9.815 9.627 1.00 67.88 100 ALA A N 1
ATOM 820 C CA . ALA A 1 100 ? -8.112 10.827 8.644 1.00 67.88 100 ALA A CA 1
ATOM 821 C C . ALA A 1 100 ? -7.631 12.150 9.277 1.00 67.88 100 ALA A C 1
ATOM 823 O O . ALA A 1 100 ? -6.802 12.842 8.693 1.00 67.88 100 ALA A O 1
ATOM 824 N N . SER A 1 101 ? -8.087 12.473 10.489 1.00 66.69 101 SER A N 1
ATOM 825 C CA . SER A 1 101 ? -7.703 13.697 11.215 1.00 66.69 101 SER A CA 1
ATOM 826 C C . SER A 1 101 ? -6.657 13.467 12.316 1.00 66.69 101 SER A C 1
ATOM 828 O O . SER A 1 101 ? -6.277 14.407 13.011 1.00 66.69 101 SER A O 1
ATOM 830 N N . GLY A 1 102 ? -6.197 12.226 12.506 1.00 73.44 102 GLY A N 1
ATOM 831 C CA . GLY A 1 102 ? -5.335 11.836 13.622 1.00 73.44 102 GLY A CA 1
ATOM 832 C C . GLY A 1 102 ? -3.835 11.842 13.311 1.00 73.44 102 GLY A C 1
ATOM 833 O O . GLY A 1 102 ? -3.395 12.033 12.178 1.00 73.44 102 GLY A O 1
ATOM 834 N N . GLN A 1 103 ? -3.028 11.535 14.331 1.00 72.56 103 GLN A N 1
ATOM 835 C CA . GLN A 1 103 ? -1.559 11.449 14.245 1.00 72.56 103 GLN A CA 1
ATOM 836 C C . GLN A 1 103 ? -1.064 10.407 13.221 1.00 72.56 103 GLN A C 1
ATOM 838 O O . GLN A 1 103 ? 0.028 10.541 12.682 1.00 72.56 103 GLN A O 1
ATOM 843 N N . LYS A 1 104 ? -1.893 9.404 12.900 1.00 80.38 104 LYS A N 1
ATOM 844 C CA . LYS A 1 104 ? -1.590 8.323 11.945 1.00 80.38 104 LYS A CA 1
ATOM 845 C C . LYS A 1 104 ? -1.896 8.672 10.483 1.00 80.38 104 LYS A C 1
ATOM 847 O O . LYS A 1 104 ? -1.685 7.841 9.605 1.00 80.38 104 LYS A O 1
ATOM 852 N N . PHE A 1 105 ? -2.406 9.871 10.189 1.00 85.50 105 PHE A N 1
ATOM 853 C CA . PHE A 1 105 ? -2.818 10.237 8.830 1.00 85.50 105 PHE A CA 1
ATOM 854 C C . PHE A 1 105 ? -1.677 10.136 7.807 1.00 85.50 105 PHE A C 1
ATOM 856 O O . PHE A 1 105 ? -1.872 9.603 6.716 1.00 85.50 105 PHE A O 1
ATOM 863 N N . GLN A 1 106 ? -0.475 10.601 8.163 1.00 86.38 106 GLN A N 1
ATOM 864 C CA . GLN A 1 106 ? 0.687 10.530 7.270 1.00 86.38 106 GLN A CA 1
ATOM 865 C C . GLN A 1 106 ? 1.063 9.079 6.938 1.00 86.38 106 GLN A C 1
ATOM 867 O O . GLN A 1 106 ? 1.328 8.771 5.774 1.00 86.38 106 GLN A O 1
ATOM 872 N N . ASP A 1 107 ? 0.984 8.178 7.918 1.00 87.38 107 ASP A N 1
ATOM 873 C CA . ASP A 1 107 ? 1.256 6.752 7.724 1.00 87.38 107 ASP A CA 1
ATOM 874 C C . ASP A 1 107 ? 0.228 6.104 6.790 1.00 87.38 107 ASP A C 1
ATOM 876 O O . ASP A 1 107 ? 0.596 5.360 5.876 1.00 87.38 107 ASP A O 1
ATOM 880 N N . LEU A 1 108 ? -1.061 6.430 6.956 1.00 88.69 108 LEU A N 1
ATOM 881 C CA . LEU A 1 108 ? -2.121 5.949 6.063 1.00 88.69 108 LEU A CA 1
ATOM 882 C C . LEU A 1 108 ? -1.922 6.453 4.634 1.00 88.69 108 LEU A C 1
ATOM 884 O O . LEU A 1 108 ? -2.079 5.689 3.683 1.00 88.69 108 LEU A O 1
ATOM 888 N N . CYS A 1 109 ? -1.547 7.720 4.470 1.00 90.56 109 CYS A N 1
ATOM 889 C CA . CYS A 1 109 ? -1.243 8.292 3.167 1.00 90.56 109 CYS A CA 1
ATOM 890 C C . CYS A 1 109 ? -0.066 7.577 2.494 1.00 90.56 109 CYS A C 1
ATOM 892 O O . CYS A 1 109 ? -0.156 7.225 1.315 1.00 90.56 109 CYS A O 1
ATOM 894 N N . GLN A 1 110 ? 1.005 7.291 3.237 1.00 90.38 110 GLN A N 1
ATOM 895 C CA . GLN A 1 110 ? 2.154 6.553 2.714 1.00 90.38 110 GLN A CA 1
ATOM 896 C C . GLN A 1 110 ? 1.794 5.111 2.333 1.00 90.38 110 GLN A C 1
ATOM 898 O O . GLN A 1 110 ? 2.139 4.640 1.244 1.00 90.38 110 GLN A O 1
ATOM 903 N N . ALA A 1 111 ? 1.031 4.414 3.178 1.00 92.75 111 ALA A N 1
ATOM 904 C CA . ALA A 1 111 ? 0.507 3.089 2.862 1.00 92.75 111 ALA A CA 1
ATOM 905 C C . ALA A 1 111 ? -0.406 3.119 1.625 1.00 92.75 111 ALA A C 1
ATOM 907 O O . ALA A 1 111 ? -0.304 2.259 0.745 1.00 92.75 111 ALA A O 1
ATOM 908 N N . GLY A 1 112 ? -1.261 4.133 1.510 1.00 94.81 112 GLY A N 1
ATOM 909 C CA . GLY A 1 112 ? -2.140 4.337 0.367 1.00 94.81 112 GLY A CA 1
ATOM 910 C C . GLY A 1 112 ? -1.375 4.587 -0.933 1.00 94.81 112 GLY A C 1
ATOM 911 O O . GLY A 1 112 ? -1.725 4.006 -1.959 1.00 94.81 112 GLY A O 1
ATOM 912 N N . VAL A 1 113 ? -0.283 5.360 -0.896 1.00 94.88 113 VAL A N 1
ATOM 913 C CA . VAL A 1 113 ? 0.604 5.563 -2.056 1.00 94.88 113 VAL A CA 1
ATOM 914 C C . VAL A 1 113 ? 1.263 4.260 -2.492 1.00 94.88 113 VAL A C 1
ATOM 916 O O . VAL A 1 113 ? 1.285 3.982 -3.690 1.00 94.88 113 VAL A O 1
ATOM 919 N N . LYS A 1 114 ? 1.718 3.411 -1.561 1.00 94.81 114 LYS A N 1
ATOM 920 C CA . LYS A 1 114 ? 2.226 2.065 -1.900 1.00 94.81 114 LYS A CA 1
ATOM 921 C C . LYS A 1 114 ? 1.164 1.215 -2.613 1.00 94.81 114 LYS A C 1
ATOM 923 O O . LYS A 1 114 ? 1.467 0.526 -3.590 1.00 94.81 114 LYS A O 1
ATOM 928 N N . GLY A 1 115 ? -0.094 1.311 -2.180 1.00 96.25 115 GLY A N 1
ATOM 929 C CA . GLY A 1 115 ? -1.226 0.653 -2.838 1.00 96.25 115 GLY A CA 1
ATOM 930 C C . GLY A 1 115 ? -1.511 1.210 -4.235 1.00 96.25 115 GLY A C 1
ATOM 931 O O . GLY A 1 115 ? -1.671 0.443 -5.181 1.00 96.25 115 GLY A O 1
ATOM 932 N N . LEU A 1 116 ? -1.507 2.537 -4.394 1.00 96.81 116 LEU A N 1
ATOM 933 C CA . LEU A 1 116 ? -1.680 3.202 -5.690 1.00 96.81 116 LEU A CA 1
ATOM 934 C C . LEU A 1 116 ? -0.576 2.812 -6.680 1.00 96.81 116 LEU A C 1
ATOM 936 O O . LEU A 1 116 ? -0.859 2.524 -7.839 1.00 96.81 116 LEU A O 1
ATOM 940 N N . ILE A 1 117 ? 0.671 2.779 -6.216 1.00 95.94 117 ILE A N 1
ATOM 941 C CA . ILE A 1 117 ? 1.820 2.327 -6.998 1.00 95.94 117 ILE A CA 1
ATOM 942 C C . ILE A 1 117 ? 1.586 0.902 -7.511 1.00 95.94 117 ILE A C 1
ATOM 944 O O . ILE A 1 117 ? 1.683 0.656 -8.712 1.00 95.94 117 ILE A O 1
ATOM 948 N N . THR A 1 118 ? 1.195 -0.008 -6.616 1.00 95.62 118 THR A N 1
ATOM 949 C CA . THR A 1 118 ? 0.900 -1.405 -6.968 1.00 95.62 118 THR A CA 1
ATOM 950 C C . THR A 1 118 ? -0.235 -1.497 -7.990 1.00 95.62 118 THR A C 1
ATOM 952 O O . THR A 1 118 ? -0.160 -2.287 -8.931 1.00 95.62 118 THR A O 1
ATOM 955 N N . ALA A 1 119 ? -1.268 -0.661 -7.846 1.00 96.38 119 ALA A N 1
ATOM 956 C CA . ALA A 1 119 ? -2.360 -0.588 -8.806 1.00 96.38 119 ALA A CA 1
ATOM 957 C C . ALA A 1 119 ? -1.872 -0.159 -10.193 1.00 96.38 119 ALA A C 1
ATOM 959 O O . ALA A 1 119 ? -2.215 -0.808 -11.171 1.00 96.38 119 ALA A O 1
ATOM 960 N N . ILE A 1 120 ? -1.064 0.901 -10.283 1.00 95.56 120 ILE A N 1
ATOM 961 C CA . ILE A 1 120 ? -0.524 1.416 -11.552 1.00 95.56 120 ILE A CA 1
ATOM 962 C C . ILE A 1 120 ? 0.364 0.367 -12.233 1.00 95.56 120 ILE A C 1
ATOM 964 O O . ILE A 1 120 ? 0.249 0.143 -13.440 1.00 95.56 120 ILE A O 1
ATOM 968 N N . ASP A 1 121 ? 1.215 -0.314 -11.467 1.00 93.62 121 ASP A N 1
ATOM 969 C CA . ASP A 1 121 ? 2.130 -1.319 -12.010 1.00 93.62 121 ASP A CA 1
ATOM 970 C C . ASP A 1 121 ? 1.383 -2.543 -12.554 1.00 93.62 121 ASP A C 1
ATOM 972 O O . ASP A 1 121 ? 1.759 -3.076 -13.597 1.00 93.62 121 ASP A O 1
ATOM 976 N N . ARG A 1 122 ? 0.278 -2.942 -11.915 1.00 92.94 122 ARG A N 1
ATOM 977 C CA . ARG A 1 122 ? -0.532 -4.107 -12.315 1.00 92.94 122 ARG A CA 1
ATOM 978 C C . ARG A 1 122 ? -1.715 -3.781 -13.226 1.00 92.94 122 ARG A C 1
ATOM 980 O O . ARG A 1 122 ? -2.443 -4.687 -13.614 1.00 92.94 122 ARG A O 1
ATOM 987 N N . PHE A 1 123 ? -1.973 -2.510 -13.513 1.00 94.12 123 PHE A N 1
ATOM 988 C CA . PHE A 1 123 ? -3.138 -2.118 -14.297 1.00 94.12 123 PHE A CA 1
ATOM 989 C C . PHE A 1 123 ? -2.946 -2.443 -15.782 1.00 94.12 123 PHE A C 1
ATOM 991 O O . PHE A 1 123 ? -1.927 -2.099 -16.387 1.00 94.12 123 PHE A O 1
ATOM 998 N N . GLU A 1 124 ? -3.968 -3.065 -16.369 1.00 89.62 124 GLU A N 1
ATOM 999 C CA . GLU A 1 124 ? -4.051 -3.377 -17.792 1.00 89.62 124 GLU A CA 1
ATOM 1000 C C . GLU A 1 124 ? -5.157 -2.553 -18.446 1.00 89.62 124 GLU A C 1
ATOM 1002 O O . GLU A 1 124 ? -6.347 -2.742 -18.187 1.00 89.62 124 GLU A O 1
ATOM 1007 N N . GLN A 1 125 ? -4.766 -1.670 -19.358 1.00 86.25 125 GLN A N 1
ATOM 1008 C CA . GLN A 1 125 ? -5.708 -0.772 -20.012 1.00 86.25 125 GLN A CA 1
ATOM 1009 C C . GLN A 1 125 ? -6.651 -1.470 -21.005 1.00 86.25 125 GLN A C 1
ATOM 1011 O O . GLN A 1 125 ? -7.773 -1.013 -21.221 1.00 86.25 125 GLN A O 1
ATOM 1016 N N . LYS A 1 126 ? -6.231 -2.609 -21.566 1.00 85.00 126 LYS A N 1
ATOM 1017 C CA . LYS A 1 126 ? -7.015 -3.387 -22.540 1.00 85.00 126 LYS A CA 1
ATOM 1018 C C . LYS A 1 126 ? -8.354 -3.886 -21.979 1.00 85.00 126 LYS A C 1
ATOM 1020 O O . LYS A 1 126 ? -9.248 -4.209 -22.749 1.00 85.00 126 LYS A O 1
ATOM 1025 N N . ARG A 1 127 ? -8.510 -3.924 -20.650 1.00 83.19 127 ARG A N 1
ATOM 1026 C CA . ARG A 1 127 ? -9.717 -4.417 -19.968 1.00 83.19 127 ARG A CA 1
ATOM 1027 C C . ARG A 1 127 ? -10.873 -3.406 -19.917 1.00 83.19 127 ARG A C 1
ATOM 1029 O O . ARG A 1 127 ? -11.927 -3.742 -19.398 1.00 83.19 127 ARG A O 1
ATOM 1036 N N . GLY A 1 128 ? -10.691 -2.171 -20.396 1.00 83.56 128 GLY A N 1
ATOM 1037 C CA . GLY A 1 128 ? -11.774 -1.178 -20.507 1.00 83.56 128 GLY A CA 1
ATOM 1038 C C . GLY A 1 128 ? -12.239 -0.533 -19.191 1.00 83.56 128 GLY A C 1
ATOM 1039 O O . GLY A 1 128 ? -13.173 0.267 -19.191 1.00 83.56 128 GLY A O 1
ATOM 1040 N N . PHE A 1 129 ? -11.592 -0.828 -18.061 1.00 87.75 129 PHE A N 1
ATOM 1041 C CA . PHE A 1 129 ? -11.909 -0.211 -16.768 1.00 87.75 129 PHE A CA 1
ATOM 1042 C C . PHE A 1 129 ? -11.076 1.045 -16.511 1.00 87.75 129 PHE A C 1
ATOM 1044 O O . PHE A 1 129 ? -9.964 1.190 -17.009 1.00 87.75 129 PHE A O 1
ATOM 1051 N N . ARG A 1 130 ? -11.582 1.957 -15.675 1.00 90.56 130 ARG A N 1
ATOM 1052 C CA . ARG A 1 130 ? -10.803 3.117 -15.216 1.00 90.56 130 ARG A CA 1
ATOM 1053 C C . ARG A 1 130 ? -9.810 2.706 -14.130 1.00 90.56 130 ARG A C 1
ATOM 1055 O O . ARG A 1 130 ? -10.152 1.936 -13.230 1.00 90.56 130 ARG A O 1
ATOM 1062 N N . LEU A 1 131 ? -8.621 3.314 -14.147 1.00 92.00 131 LEU A N 1
ATOM 1063 C CA . LEU A 1 131 ? -7.603 3.124 -13.105 1.00 92.00 131 LEU A CA 1
ATOM 1064 C C . LEU A 1 131 ? -8.154 3.425 -11.705 1.00 92.00 131 LEU A C 1
ATOM 1066 O O . LEU A 1 131 ? -7.797 2.737 -10.759 1.00 92.00 131 LEU A O 1
ATOM 1070 N N . SER A 1 132 ? -9.040 4.414 -11.562 1.00 92.81 132 SER A N 1
ATOM 1071 C CA . SER A 1 132 ? -9.628 4.771 -10.266 1.00 92.81 132 SER A CA 1
ATOM 1072 C C . SER A 1 132 ? -10.436 3.633 -9.642 1.00 92.81 132 SER A C 1
ATOM 1074 O O . SER A 1 132 ? -10.329 3.402 -8.439 1.00 92.81 132 SER A O 1
ATOM 1076 N N . THR A 1 133 ? -11.186 2.885 -10.455 1.00 92.75 133 THR A N 1
ATOM 1077 C CA . THR A 1 133 ? -11.956 1.719 -10.007 1.00 92.75 133 THR A CA 1
ATOM 1078 C C . THR A 1 133 ? -11.028 0.611 -9.515 1.00 92.75 133 THR A C 1
ATOM 1080 O O . THR A 1 133 ? -11.220 0.087 -8.422 1.00 92.75 133 THR A O 1
ATOM 1083 N N . TYR A 1 134 ? -9.988 0.288 -10.287 1.00 94.00 134 TYR A N 1
ATOM 1084 C CA . TYR A 1 134 ? -9.018 -0.746 -9.918 1.00 94.00 134 TYR A CA 1
ATOM 1085 C C . TYR A 1 134 ? -8.163 -0.334 -8.711 1.00 94.00 134 TYR A C 1
ATOM 1087 O O . TYR A 1 134 ? -7.966 -1.104 -7.772 1.00 94.00 134 TYR A O 1
ATOM 1095 N N . GLY A 1 135 ? -7.695 0.914 -8.706 1.00 95.38 135 GLY A N 1
ATOM 1096 C CA . GLY A 1 135 ? -6.839 1.479 -7.671 1.00 95.38 135 GLY A CA 1
ATOM 1097 C C . GLY A 1 135 ? -7.507 1.545 -6.306 1.00 95.38 135 GLY A C 1
ATOM 1098 O O . GLY A 1 135 ? -6.831 1.331 -5.305 1.00 95.38 135 GLY A O 1
ATOM 1099 N N . LEU A 1 136 ? -8.827 1.752 -6.249 1.00 95.88 136 LEU A N 1
ATOM 1100 C CA . LEU A 1 136 ? -9.588 1.764 -4.997 1.00 95.88 136 LEU A CA 1
ATOM 1101 C C . LEU A 1 136 ? -9.318 0.514 -4.140 1.00 95.88 136 LEU A C 1
ATOM 1103 O O . LEU A 1 136 ? -9.055 0.635 -2.941 1.00 95.88 136 LEU A O 1
ATOM 1107 N N . PHE A 1 137 ? -9.337 -0.674 -4.756 1.00 94.81 137 PHE A N 1
ATOM 1108 C CA . PHE A 1 137 ? -9.111 -1.946 -4.066 1.00 94.81 137 PHE A CA 1
ATOM 1109 C C . PHE A 1 137 ? -7.694 -2.040 -3.495 1.00 94.81 137 PHE A C 1
ATOM 1111 O O . PHE A 1 137 ? -7.526 -2.341 -2.313 1.00 94.81 137 PHE A O 1
ATOM 1118 N N . TRP A 1 138 ? -6.679 -1.727 -4.301 1.00 96.94 138 TRP A N 1
ATOM 1119 C CA . TRP A 1 138 ? -5.274 -1.804 -3.891 1.00 96.94 138 TRP A CA 1
ATOM 1120 C C . TRP A 1 138 ? -4.897 -0.769 -2.834 1.00 96.94 138 TRP A C 1
ATOM 1122 O O . TRP A 1 138 ? -4.169 -1.092 -1.896 1.00 96.94 138 TRP A O 1
ATOM 1132 N N . ILE A 1 139 ? -5.412 0.460 -2.946 1.00 96.31 139 ILE A N 1
ATOM 1133 C CA . ILE A 1 139 ? -5.187 1.516 -1.951 1.00 96.31 139 ILE A CA 1
ATOM 1134 C C . ILE A 1 139 ? -5.792 1.088 -0.615 1.00 96.31 139 ILE A C 1
ATOM 1136 O O . ILE A 1 139 ? -5.095 1.082 0.399 1.00 96.31 139 ILE A O 1
ATOM 1140 N N . ARG A 1 140 ? -7.063 0.661 -0.611 1.00 94.81 140 ARG A N 1
ATOM 1141 C CA . ARG A 1 140 ? -7.737 0.198 0.607 1.00 94.81 140 ARG A CA 1
ATOM 1142 C C . ARG A 1 140 ? -7.017 -1.003 1.223 1.00 94.81 140 ARG A C 1
ATOM 1144 O O . ARG A 1 140 ? -6.784 -1.009 2.428 1.00 94.81 140 ARG A O 1
ATOM 1151 N N . HIS A 1 141 ? -6.646 -1.993 0.413 1.00 93.31 141 HIS A N 1
ATOM 1152 C CA . HIS A 1 141 ? -5.931 -3.179 0.883 1.00 93.31 141 HIS A CA 1
ATOM 1153 C C . HIS A 1 141 ? -4.593 -2.811 1.533 1.00 93.31 141 HIS A C 1
ATOM 1155 O O . HIS A 1 141 ? -4.295 -3.278 2.629 1.00 93.31 141 HIS A O 1
ATOM 1161 N N . SER A 1 142 ? -3.803 -1.952 0.884 1.00 94.50 142 SER A N 1
ATOM 1162 C CA . SER A 1 142 ? -2.497 -1.526 1.394 1.00 94.50 142 SER A CA 1
ATOM 1163 C C . SER A 1 142 ? -2.612 -0.788 2.730 1.00 94.50 142 SER A C 1
ATOM 1165 O O . SER A 1 142 ? -1.835 -1.048 3.647 1.00 94.50 142 SER A O 1
ATOM 1167 N N . ILE A 1 143 ? -3.624 0.075 2.876 1.00 91.56 143 ILE A N 1
ATOM 1168 C CA . ILE A 1 143 ? -3.902 0.779 4.133 1.00 91.56 143 ILE A CA 1
ATOM 1169 C C . ILE A 1 143 ? -4.257 -0.212 5.249 1.00 91.56 143 ILE A C 1
ATOM 1171 O O . ILE A 1 143 ? -3.620 -0.188 6.300 1.00 91.56 143 ILE A O 1
ATOM 1175 N N . ILE A 1 144 ? -5.212 -1.120 5.011 1.00 87.88 144 ILE A N 1
ATOM 1176 C CA . ILE A 1 144 ? -5.619 -2.133 6.003 1.00 87.88 144 ILE A CA 1
ATOM 1177 C C . ILE A 1 144 ? -4.417 -2.990 6.405 1.00 87.88 144 ILE A C 1
ATOM 1179 O O . ILE A 1 144 ? -4.143 -3.153 7.590 1.00 87.88 144 ILE A O 1
ATOM 1183 N N . ARG A 1 145 ? -3.649 -3.475 5.422 1.00 87.69 145 ARG A N 1
ATOM 1184 C CA . ARG A 1 145 ? -2.443 -4.272 5.663 1.00 87.69 145 ARG A CA 1
ATOM 1185 C C . ARG A 1 145 ? -1.426 -3.517 6.519 1.00 87.69 145 ARG A C 1
ATOM 1187 O O . ARG A 1 145 ? -0.838 -4.114 7.415 1.00 87.69 145 ARG A O 1
ATOM 1194 N N . SER A 1 146 ? -1.222 -2.225 6.263 1.00 87.31 146 SER A N 1
ATOM 1195 C CA . SER A 1 146 ? -0.318 -1.396 7.064 1.00 87.31 146 SER A CA 1
ATOM 1196 C C . SER A 1 146 ? -0.817 -1.228 8.496 1.00 87.31 146 SER A C 1
ATOM 1198 O O . SER A 1 146 ? -0.019 -1.309 9.420 1.00 87.31 146 SER A O 1
ATOM 1200 N N . MET A 1 147 ? -2.122 -1.035 8.699 1.00 81.62 147 MET A N 1
ATOM 1201 C CA . MET A 1 147 ? -2.700 -0.922 10.040 1.00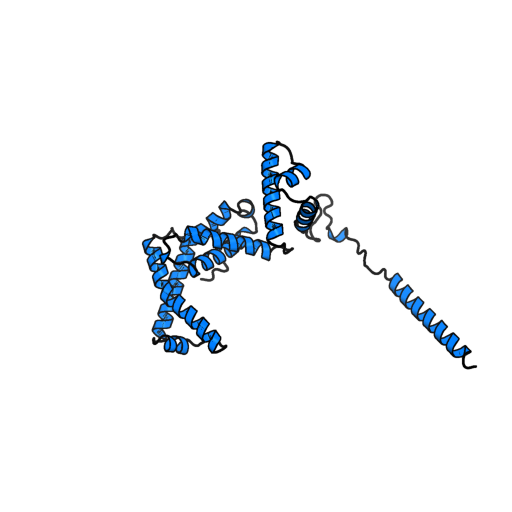 81.62 147 MET A CA 1
ATOM 1202 C C . MET A 1 147 ? -2.523 -2.210 10.849 1.00 81.62 147 MET A C 1
ATOM 1204 O O . MET A 1 147 ? -2.169 -2.138 12.021 1.00 81.62 147 MET A O 1
ATOM 1208 N N . THR A 1 148 ? -2.716 -3.374 10.221 1.00 76.44 148 THR A N 1
ATOM 1209 C CA . THR A 1 148 ? -2.523 -4.686 10.861 1.00 76.44 148 THR A CA 1
ATOM 1210 C C . THR A 1 148 ? -1.050 -5.019 11.100 1.00 76.44 148 THR A C 1
ATOM 1212 O O . THR A 1 148 ? -0.722 -5.727 12.044 1.00 76.44 148 THR A O 1
ATOM 1215 N N . LEU A 1 149 ? -0.136 -4.549 10.245 1.00 73.88 149 LEU A N 1
ATOM 1216 C CA . LEU A 1 149 ? 1.295 -4.792 10.440 1.00 73.88 149 LEU A CA 1
ATOM 1217 C C . LEU A 1 149 ? 1.888 -3.887 11.527 1.00 73.88 149 LEU A C 1
ATOM 1219 O O . LEU A 1 149 ? 2.763 -4.332 12.266 1.00 73.88 149 LEU A O 1
ATOM 1223 N N . SER A 1 150 ? 1.415 -2.641 11.617 1.00 69.38 150 SER A N 1
ATOM 1224 C CA . SER A 1 150 ? 1.852 -1.659 12.615 1.00 69.38 150 SER A CA 1
ATOM 1225 C C . SER A 1 150 ? 1.142 -1.795 13.967 1.00 69.38 150 SER A C 1
ATOM 1227 O O . SER A 1 150 ? 1.488 -1.073 14.902 1.00 69.38 150 SER A O 1
ATOM 1229 N N . SER A 1 151 ? 0.126 -2.655 14.098 1.00 66.69 151 SER A N 1
ATOM 1230 C CA . SER A 1 151 ? -0.532 -2.881 15.385 1.00 66.69 151 SER A CA 1
ATOM 1231 C C . SER A 1 151 ? 0.394 -3.642 16.334 1.00 66.69 151 SER A C 1
ATOM 1233 O O . SER A 1 151 ? 1.079 -4.582 15.937 1.00 66.69 151 SER A O 1
ATOM 1235 N N . PHE A 1 152 ? 0.406 -3.230 17.606 1.00 66.00 152 PHE A N 1
ATOM 1236 C CA . PHE A 1 152 ? 1.253 -3.833 18.641 1.00 66.00 152 PHE A CA 1
ATOM 1237 C C . PHE A 1 152 ? 1.003 -5.343 18.774 1.00 66.00 152 PHE A C 1
ATOM 1239 O O . PHE A 1 152 ? 1.936 -6.136 18.852 1.00 66.00 152 PHE A O 1
ATOM 1246 N N . THR A 1 153 ? -0.266 -5.749 18.720 1.00 68.75 153 THR A N 1
ATOM 1247 C CA . THR A 1 153 ? -0.694 -7.141 18.593 1.00 68.75 153 THR A CA 1
ATOM 1248 C C . THR A 1 153 ? -1.073 -7.441 17.146 1.00 68.75 153 THR A C 1
ATOM 1250 O O . THR A 1 153 ? -1.896 -6.753 16.536 1.00 68.75 153 THR A O 1
ATOM 1253 N N . LYS A 1 154 ? -0.476 -8.494 16.579 1.00 70.19 154 LYS A N 1
ATOM 1254 C CA . LYS A 1 154 ? -0.847 -9.006 15.255 1.00 70.19 154 LYS A CA 1
ATOM 1255 C C . LYS A 1 154 ? -2.071 -9.897 15.399 1.00 70.19 154 LYS A C 1
ATOM 1257 O O . LYS A 1 154 ? -1.957 -11.060 15.773 1.00 70.19 154 LYS A O 1
ATOM 1262 N N . VAL A 1 155 ? -3.237 -9.342 15.100 1.00 73.06 155 VAL A N 1
ATOM 1263 C CA . VAL A 1 155 ? -4.494 -10.092 15.096 1.00 73.06 155 VAL A CA 1
ATOM 1264 C C . VAL A 1 155 ? -4.741 -10.645 13.684 1.00 73.06 155 VAL A C 1
ATOM 1266 O O . VAL A 1 155 ? -4.657 -9.886 12.714 1.00 73.06 155 VAL A O 1
ATOM 1269 N N . PRO A 1 156 ? -5.027 -11.952 13.526 1.00 76.69 156 PRO A N 1
ATOM 1270 C CA . PRO A 1 156 ? -5.399 -12.531 12.240 1.00 76.69 156 PRO A CA 1
ATOM 1271 C C . PRO A 1 156 ? -6.582 -11.808 11.585 1.00 76.69 156 PRO A C 1
ATOM 1273 O O . PRO A 1 156 ? -7.535 -11.411 12.257 1.00 76.69 156 PRO A O 1
ATOM 1276 N N . PHE A 1 157 ? -6.569 -11.719 10.252 1.00 72.38 157 PHE A N 1
ATOM 1277 C CA . PHE A 1 157 ? -7.606 -11.018 9.485 1.00 72.38 157 PHE A CA 1
ATOM 1278 C C . PHE A 1 157 ? -9.030 -11.515 9.787 1.00 72.38 157 PHE A C 1
ATOM 1280 O O . PHE A 1 157 ? -9.951 -10.709 9.874 1.00 72.38 157 PHE A O 1
ATOM 1287 N N . GLY A 1 158 ? -9.219 -12.824 9.991 1.00 79.12 158 GLY A N 1
ATOM 1288 C CA . GLY A 1 158 ? -10.537 -13.389 10.301 1.00 79.12 158 GLY A CA 1
ATOM 1289 C C . GLY A 1 158 ? -11.128 -12.875 11.619 1.00 79.12 158 GLY A C 1
ATOM 1290 O O . GLY A 1 158 ? -12.321 -12.598 11.686 1.00 79.12 158 GLY A O 1
ATOM 1291 N N . ILE A 1 159 ? -10.291 -12.686 12.644 1.00 81.62 159 ILE A N 1
ATOM 1292 C CA . ILE A 1 159 ? -10.707 -12.135 13.945 1.00 81.62 159 ILE A CA 1
ATOM 1293 C C . ILE A 1 159 ? -11.044 -10.645 13.793 1.00 81.62 159 ILE A C 1
ATOM 1295 O O . ILE A 1 159 ? -12.080 -10.186 14.268 1.00 81.62 159 ILE A O 1
ATOM 1299 N N . GLU A 1 160 ? -10.213 -9.906 13.057 1.00 77.56 160 GLU A N 1
ATOM 1300 C CA . GLU A 1 160 ? -10.413 -8.482 12.772 1.00 77.56 160 GLU A CA 1
ATOM 1301 C C . GLU A 1 160 ? -11.688 -8.209 11.950 1.00 77.56 160 GLU A C 1
ATOM 1303 O O . GLU A 1 160 ? -12.405 -7.244 12.213 1.00 77.56 160 GLU A O 1
ATOM 1308 N N . SER A 1 161 ? -12.014 -9.073 10.983 1.00 81.38 161 SER A N 1
ATOM 1309 C CA . SER A 1 161 ? -13.238 -8.960 10.180 1.00 81.38 161 SER A CA 1
ATOM 1310 C C . SER A 1 161 ? -14.490 -9.056 11.053 1.00 81.38 161 SER A C 1
ATOM 1312 O O . SER A 1 161 ? -15.366 -8.194 10.974 1.00 81.38 161 SER A O 1
ATOM 1314 N N . ILE A 1 162 ? -14.545 -10.059 11.934 1.00 85.38 162 ILE A N 1
ATOM 1315 C CA . ILE A 1 162 ? -15.680 -10.254 12.843 1.00 85.38 162 ILE A CA 1
ATOM 1316 C C . ILE A 1 162 ? -15.756 -9.104 13.854 1.00 85.38 162 ILE A C 1
ATOM 1318 O O . ILE A 1 162 ? -16.839 -8.598 14.134 1.00 85.38 162 ILE A O 1
ATOM 1322 N N . ARG A 1 163 ? -14.617 -8.604 14.351 1.00 84.69 163 ARG A N 1
ATOM 1323 C CA . ARG A 1 163 ? -14.575 -7.414 15.216 1.00 84.69 163 ARG A CA 1
ATOM 1324 C C . ARG A 1 163 ? -15.232 -6.195 14.556 1.00 84.69 163 ARG A C 1
ATOM 1326 O O . ARG A 1 163 ? -15.976 -5.465 15.210 1.00 84.69 163 ARG A O 1
ATOM 1333 N N . GLN A 1 164 ? -14.986 -5.966 13.264 1.00 83.19 164 GLN A N 1
ATOM 1334 C CA . GLN A 1 164 ? -15.633 -4.874 12.528 1.00 83.19 164 GLN A CA 1
ATOM 1335 C C . GLN A 1 164 ? -17.139 -5.093 12.354 1.00 83.19 164 GLN A C 1
ATOM 1337 O O . GLN A 1 164 ? -17.901 -4.127 12.393 1.00 83.19 164 GLN A O 1
ATOM 1342 N N . GLU A 1 165 ? -17.582 -6.335 12.165 1.00 86.81 165 GLU A N 1
ATOM 1343 C CA . GLU A 1 165 ? -19.008 -6.675 12.123 1.00 86.81 165 GLU A CA 1
ATOM 1344 C C . GLU A 1 165 ? -19.686 -6.440 13.471 1.00 86.81 165 GLU A C 1
ATOM 1346 O O . GLU A 1 165 ? -20.727 -5.787 13.504 1.00 86.81 165 GLU A O 1
ATOM 1351 N N . ILE A 1 166 ? -19.052 -6.854 14.572 1.00 89.62 166 ILE A N 1
ATOM 1352 C CA . ILE A 1 166 ? -19.496 -6.570 15.943 1.00 89.62 166 ILE A CA 1
ATOM 1353 C C . ILE A 1 166 ? -19.648 -5.060 16.152 1.00 89.62 166 ILE A C 1
ATOM 1355 O O . ILE A 1 166 ? -20.691 -4.609 16.619 1.00 89.62 166 ILE A O 1
ATOM 1359 N N . GLN A 1 167 ? -18.659 -4.255 15.750 1.00 87.19 167 GLN A N 1
ATOM 1360 C CA . GLN A 1 167 ? -18.730 -2.798 15.905 1.00 87.19 167 GLN A CA 1
ATOM 1361 C C . GLN A 1 167 ? -19.876 -2.180 15.088 1.00 87.19 167 GLN A C 1
ATOM 1363 O O . GLN A 1 167 ? -20.586 -1.300 15.575 1.00 87.19 167 GLN A O 1
ATOM 1368 N N . LYS A 1 168 ? -20.093 -2.651 13.853 1.00 88.25 168 LYS A N 1
ATOM 1369 C CA . LYS A 1 168 ? -21.218 -2.202 13.016 1.00 88.25 168 LYS A CA 1
ATOM 1370 C C . LYS A 1 168 ? -22.564 -2.617 13.602 1.00 88.25 168 LYS A C 1
ATOM 1372 O O . LYS A 1 168 ? -23.491 -1.815 13.580 1.00 88.25 168 LYS A O 1
ATOM 1377 N N . ALA A 1 169 ? -22.677 -3.847 14.098 1.00 90.94 169 ALA A N 1
ATOM 1378 C CA . ALA A 1 169 ? -23.884 -4.346 14.746 1.00 90.94 169 ALA A CA 1
ATOM 1379 C C . ALA A 1 169 ? -24.192 -3.528 16.003 1.00 90.94 169 ALA A C 1
ATOM 1381 O O . AL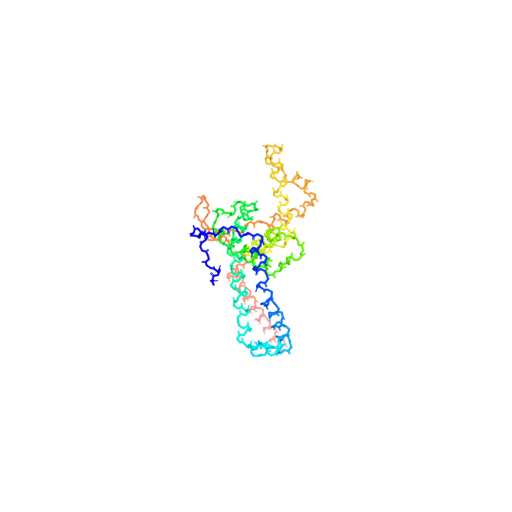A A 1 169 ? -25.314 -3.060 16.153 1.00 90.94 169 ALA A O 1
ATOM 1382 N N . LYS A 1 170 ? -23.177 -3.254 16.831 1.00 90.31 170 LYS A N 1
ATOM 1383 C CA . LYS A 1 170 ? -23.293 -2.407 18.021 1.00 90.31 170 LYS A CA 1
ATOM 1384 C C . LYS A 1 170 ? -23.815 -1.009 17.685 1.00 90.31 170 LYS A C 1
ATOM 1386 O O . LYS A 1 170 ? -24.739 -0.547 18.341 1.00 90.31 170 LYS A O 1
ATOM 1391 N N . LEU A 1 171 ? -23.269 -0.362 16.649 1.00 88.56 171 LEU A N 1
ATOM 1392 C CA . LEU A 1 171 ? -23.723 0.962 16.201 1.00 88.56 171 LEU A CA 1
ATOM 1393 C C . LEU A 1 171 ? -25.169 0.943 15.685 1.00 88.56 171 LEU A C 1
ATOM 1395 O O . LEU A 1 171 ? -25.961 1.806 16.053 1.00 88.56 171 LEU A O 1
ATOM 1399 N N . LYS A 1 172 ? -2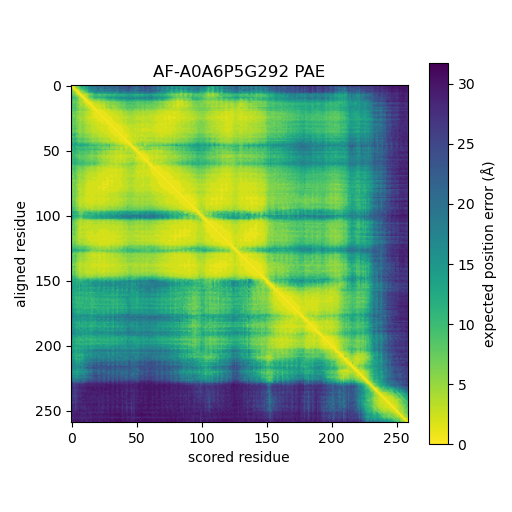5.533 -0.050 14.866 1.00 91.69 172 LYS A N 1
ATOM 1400 C CA . LYS A 1 172 ? -26.905 -0.188 14.352 1.00 91.69 172 LYS A CA 1
ATOM 1401 C C . LYS A 1 172 ? -27.910 -0.426 15.475 1.00 91.69 172 LYS A C 1
ATOM 1403 O O . LYS A 1 172 ? -28.881 0.310 15.573 1.00 91.69 172 LYS A O 1
ATOM 1408 N N . LEU A 1 173 ? -27.625 -1.381 16.358 1.00 92.81 173 LEU A N 1
ATOM 1409 C CA . LEU A 1 173 ? -28.479 -1.684 17.504 1.00 92.81 173 LEU A CA 1
ATOM 1410 C C . LEU A 1 173 ? -28.582 -0.495 18.460 1.00 92.81 173 LEU A C 1
ATOM 1412 O O . LEU A 1 173 ? -29.658 -0.235 18.976 1.00 92.81 173 LEU A O 1
ATOM 1416 N N . SER A 1 174 ? -27.500 0.267 18.662 1.00 92.06 174 SER A N 1
ATOM 1417 C CA . SER A 1 174 ? -27.573 1.469 19.500 1.00 92.06 174 SER A CA 1
ATOM 1418 C C . SER A 1 174 ? -28.494 2.546 18.936 1.00 92.06 174 SER A C 1
ATOM 1420 O O . SER A 1 174 ? -29.099 3.287 19.702 1.00 92.06 174 SER A O 1
ATOM 1422 N N . PHE A 1 175 ? -28.613 2.619 17.608 1.00 92.31 175 PHE A N 1
ATOM 1423 C CA . PHE A 1 175 ? -29.527 3.541 16.946 1.00 92.31 175 PHE A CA 1
ATOM 1424 C C . PHE A 1 175 ? -30.969 3.022 16.978 1.00 92.31 175 PHE A C 1
ATOM 1426 O O . PHE A 1 175 ? -31.881 3.784 17.257 1.00 92.31 175 PHE A O 1
ATOM 1433 N N . GLU A 1 176 ? -31.173 1.726 16.732 1.00 93.25 176 GLU A N 1
ATOM 1434 C CA . GLU A 1 176 ? -32.499 1.090 16.741 1.00 93.25 176 GLU A CA 1
ATOM 1435 C C . GLU A 1 176 ? -33.128 1.037 18.144 1.00 93.25 176 GLU A C 1
ATOM 1437 O O . GLU A 1 176 ? -34.339 1.173 18.276 1.00 93.25 176 GLU A O 1
ATOM 1442 N N . LEU A 1 177 ? -32.317 0.828 19.185 1.00 90.62 177 LEU A N 1
ATOM 1443 C CA . LEU A 1 177 ? -32.780 0.654 20.566 1.00 90.62 177 LEU A CA 1
ATOM 1444 C C . LEU A 1 177 ? -32.712 1.941 21.399 1.00 90.62 177 LEU A C 1
ATOM 1446 O O . LEU A 1 177 ? -33.135 1.922 22.552 1.00 90.62 177 LEU A O 1
ATOM 1450 N N . GLU A 1 178 ? -32.108 3.011 20.870 1.00 91.12 178 GLU A N 1
ATOM 1451 C CA . GLU A 1 178 ? -31.820 4.272 21.584 1.00 91.12 178 GLU A CA 1
ATOM 1452 C C . GLU A 1 178 ? -31.067 4.091 22.923 1.00 91.12 178 GLU A C 1
ATOM 1454 O O . GLU A 1 178 ? -31.031 4.972 23.780 1.00 91.12 178 GLU A O 1
ATOM 1459 N N . ARG A 1 179 ? -30.415 2.938 23.107 1.00 89.81 179 ARG A N 1
ATOM 1460 C CA . ARG A 1 179 ? -29.610 2.583 24.282 1.00 89.81 179 ARG A CA 1
ATOM 1461 C C . ARG A 1 179 ? -28.377 1.796 23.870 1.00 89.81 179 ARG A C 1
ATOM 1463 O O . ARG A 1 179 ? -28.290 1.280 22.758 1.00 89.81 179 ARG A O 1
ATOM 1470 N N . SER A 1 180 ? -27.423 1.628 24.784 1.00 86.50 180 SER A N 1
ATOM 1471 C CA . SER A 1 180 ? -26.329 0.681 24.555 1.00 86.50 180 SER A CA 1
ATOM 1472 C C . SER A 1 180 ? -26.881 -0.756 24.469 1.00 86.50 180 SER A C 1
ATOM 1474 O O . SER A 1 180 ? -27.576 -1.181 25.400 1.00 86.50 180 SER A O 1
ATOM 1476 N N . PRO A 1 181 ? -26.583 -1.510 23.396 1.00 91.75 181 PRO A N 1
ATOM 1477 C CA . PRO A 1 181 ? -27.026 -2.895 23.255 1.00 91.75 181 PRO A CA 1
ATOM 1478 C C . PRO A 1 181 ? -26.293 -3.818 24.232 1.00 91.75 181 PRO A C 1
ATOM 1480 O O . PRO A 1 181 ? -25.127 -3.584 24.566 1.00 91.75 181 PRO A O 1
ATOM 1483 N N . THR A 1 182 ? -26.979 -4.870 24.667 1.00 92.62 182 THR A N 1
ATOM 1484 C CA . THR A 1 182 ? -26.412 -5.932 25.512 1.00 92.62 182 THR A CA 1
ATOM 1485 C C . THR A 1 182 ? -25.567 -6.902 24.684 1.00 92.62 182 THR A C 1
ATOM 1487 O O . THR A 1 182 ? -25.690 -6.970 23.460 1.00 92.62 182 THR A O 1
ATOM 1490 N N . GLU A 1 183 ? -24.677 -7.655 25.336 1.00 90.31 183 GLU A N 1
ATOM 1491 C CA . GLU A 1 183 ? -23.794 -8.599 24.636 1.00 90.31 183 GLU A CA 1
ATOM 1492 C C . GLU A 1 183 ? -24.584 -9.687 23.897 1.00 90.31 183 GLU A C 1
ATOM 1494 O O . GLU A 1 183 ? -24.265 -9.998 22.753 1.00 90.31 183 GLU A O 1
ATOM 1499 N N . GLU A 1 184 ? -25.664 -10.192 24.495 1.00 91.19 184 GLU A N 1
ATOM 1500 C CA . GLU A 1 184 ? -26.543 -11.207 23.900 1.00 91.19 184 GLU A CA 1
ATOM 1501 C C . GLU A 1 184 ? -27.211 -10.714 22.606 1.00 91.19 184 GLU A C 1
ATOM 1503 O O . GLU A 1 184 ? -27.226 -11.427 21.601 1.00 91.19 184 GLU A O 1
ATOM 1508 N N . GLU A 1 185 ? -27.685 -9.463 22.587 1.00 90.25 185 GLU A N 1
ATOM 1509 C CA . GLU A 1 185 ? -28.281 -8.830 21.401 1.00 90.25 185 GLU A CA 1
ATOM 1510 C C . GLU A 1 185 ? -27.261 -8.693 20.261 1.00 90.25 185 GLU A C 1
ATOM 1512 O O . GLU A 1 185 ? -27.574 -8.932 19.090 1.00 90.25 185 GLU A O 1
ATOM 1517 N N . ILE A 1 186 ? -26.014 -8.346 20.595 1.00 90.56 186 ILE A N 1
ATOM 1518 C CA . ILE A 1 186 ? -24.926 -8.229 19.617 1.00 90.56 186 ILE A CA 1
ATOM 1519 C C . ILE A 1 186 ? -24.565 -9.609 19.056 1.00 90.56 186 ILE A C 1
ATOM 1521 O O . ILE A 1 186 ? -24.443 -9.761 17.838 1.00 90.56 186 ILE A O 1
ATOM 1525 N N . ILE A 1 187 ? -24.416 -10.612 19.925 1.00 92.00 187 ILE A N 1
ATOM 1526 C CA . ILE A 1 187 ? -24.108 -11.998 19.551 1.00 92.00 187 ILE A CA 1
ATOM 1527 C C . ILE A 1 187 ? -25.191 -12.538 18.612 1.00 92.00 187 ILE A C 1
ATOM 1529 O O . ILE A 1 187 ? -24.865 -13.044 17.535 1.00 92.00 187 ILE A O 1
ATOM 1533 N N . GLY A 1 188 ? -26.467 -12.354 18.965 1.00 90.00 188 GLY A N 1
ATOM 1534 C CA . GLY A 1 188 ? -27.605 -12.767 18.143 1.00 90.00 188 GLY A CA 1
ATOM 1535 C 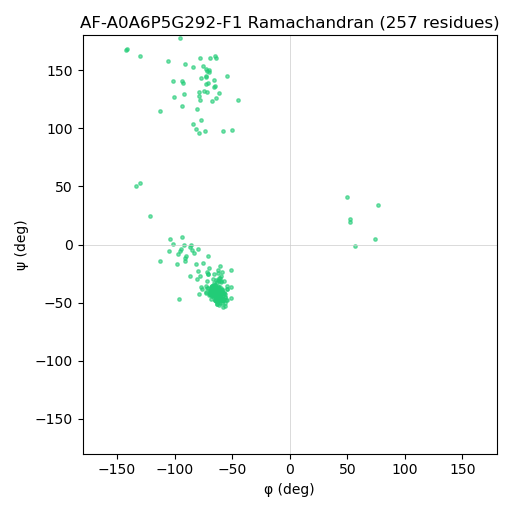C . GLY A 1 188 ? -27.638 -12.077 16.778 1.00 90.00 188 GLY A C 1
ATOM 1536 O O . GLY A 1 188 ? -27.940 -12.710 15.767 1.00 90.00 188 GLY A O 1
ATOM 1537 N N . ARG A 1 189 ? -27.257 -10.795 16.708 1.00 89.69 189 ARG A N 1
ATOM 1538 C CA . ARG A 1 189 ? -27.243 -10.037 15.447 1.00 89.69 189 ARG A CA 1
ATOM 1539 C C . ARG A 1 189 ? -26.118 -10.445 14.497 1.00 89.69 189 ARG A C 1
ATOM 1541 O O . ARG A 1 189 ? -26.313 -10.368 13.280 1.00 89.69 189 ARG A O 1
ATOM 1548 N N . VAL A 1 190 ? -24.951 -10.794 15.041 1.00 89.06 190 VAL A N 1
ATOM 1549 C CA . VAL A 1 190 ? -23.752 -11.184 14.276 1.00 89.06 190 VAL A CA 1
ATOM 1550 C C . VAL A 1 190 ? -23.757 -12.684 13.950 1.00 89.06 190 VAL A C 1
ATOM 1552 O O . VAL A 1 190 ? -23.193 -13.080 12.936 1.00 89.06 190 VAL A O 1
ATOM 1555 N N . GLY A 1 191 ? -24.421 -13.517 14.759 1.00 89.12 191 GLY A N 1
ATOM 1556 C CA . GLY A 1 191 ? -24.532 -14.961 14.529 1.00 89.12 191 GLY A CA 1
ATOM 1557 C C . GLY A 1 191 ? -23.264 -15.746 14.889 1.00 89.12 191 GLY A C 1
ATOM 1558 O O . GLY A 1 191 ? -22.929 -16.724 14.225 1.00 89.12 191 GLY A O 1
ATOM 1559 N N . VAL A 1 192 ? -22.531 -15.310 15.916 1.00 88.38 192 VAL A N 1
ATOM 1560 C CA . VAL A 1 192 ? -21.326 -15.987 16.439 1.00 88.38 192 VAL A CA 1
ATOM 1561 C C . VAL A 1 192 ? -21.617 -16.683 17.767 1.00 88.38 192 VAL A C 1
ATOM 1563 O O . VAL A 1 192 ? -22.563 -16.322 18.454 1.00 88.38 192 VAL A O 1
ATOM 1566 N N . SER A 1 193 ? -20.814 -17.680 18.154 1.00 91.50 193 SER A N 1
ATOM 1567 C CA . SER A 1 193 ? -20.949 -18.288 19.485 1.00 91.50 193 SER A CA 1
ATOM 1568 C C . SER A 1 193 ? -20.484 -17.321 20.591 1.00 91.50 193 SER A C 1
ATOM 1570 O O . SER A 1 193 ? -19.571 -16.520 20.351 1.00 91.50 193 SER A O 1
ATOM 1572 N N . PRO A 1 194 ? -21.048 -17.402 21.814 1.00 91.06 194 PRO A N 1
ATOM 1573 C CA . PRO A 1 194 ? -20.641 -16.549 22.937 1.00 91.06 194 PRO A CA 1
ATOM 1574 C C . PRO A 1 194 ? -19.156 -16.691 23.299 1.00 91.06 194 PRO A C 1
ATOM 1576 O O . PRO A 1 194 ? -18.478 -15.706 23.583 1.00 91.06 194 PRO A O 1
ATOM 1579 N N . GLU A 1 195 ? -18.624 -17.913 23.227 1.00 89.69 195 GLU A N 1
ATOM 1580 C CA . GLU A 1 195 ? -17.202 -18.205 23.452 1.00 89.69 195 GLU A CA 1
ATOM 1581 C C . GLU A 1 195 ? -16.319 -17.457 22.451 1.00 89.69 195 GLU A C 1
ATOM 1583 O O . GLU A 1 195 ? -15.414 -16.713 22.828 1.00 89.69 195 GLU A O 1
ATOM 1588 N N . ARG A 1 196 ? -16.653 -17.570 21.160 1.00 86.88 196 ARG A N 1
ATOM 1589 C CA . ARG A 1 196 ? -15.902 -16.923 20.087 1.00 86.88 196 ARG A CA 1
ATOM 1590 C C . ARG A 1 196 ? -15.999 -15.400 20.173 1.00 86.88 196 ARG A C 1
ATOM 1592 O O . ARG A 1 196 ? -15.018 -14.717 19.899 1.00 86.88 196 ARG A O 1
ATOM 1599 N N . TYR A 1 197 ? -17.149 -14.858 20.572 1.00 89.56 197 TYR A N 1
ATOM 1600 C CA . TYR A 1 197 ? -17.313 -13.427 20.840 1.00 89.56 197 TYR A CA 1
ATOM 1601 C C . TYR A 1 197 ? -16.375 -12.948 21.960 1.00 89.56 197 TYR A C 1
ATOM 1603 O O . TYR A 1 197 ? -15.649 -11.966 21.780 1.00 89.56 197 TYR A O 1
ATOM 1611 N N . ASN A 1 198 ? -16.315 -13.685 23.073 1.00 88.69 198 ASN A N 1
ATOM 1612 C CA . ASN A 1 198 ? -15.432 -13.377 24.198 1.00 88.69 198 ASN A CA 1
ATOM 1613 C C . ASN A 1 198 ? -13.951 -13.416 23.813 1.00 88.69 198 ASN A C 1
ATOM 1615 O O . ASN A 1 198 ? -13.192 -12.519 24.194 1.00 88.69 198 ASN A O 1
ATOM 1619 N N . ASP A 1 199 ? -13.538 -14.409 23.030 1.00 87.00 199 ASP A N 1
ATOM 1620 C CA . ASP A 1 199 ? -12.161 -14.510 22.547 1.00 87.00 199 ASP A CA 1
ATOM 1621 C C . ASP A 1 199 ? -11.792 -13.337 21.637 1.00 87.00 199 ASP A C 1
ATOM 1623 O O . ASP A 1 199 ? -10.722 -12.740 21.789 1.00 87.00 199 ASP A O 1
ATOM 1627 N N . ILE A 1 200 ? -12.700 -12.942 20.738 1.00 86.50 200 ILE A N 1
ATOM 1628 C CA . ILE A 1 200 ? -12.496 -11.788 19.856 1.00 86.50 200 ILE A CA 1
ATOM 1629 C C . ILE A 1 200 ? -12.367 -10.505 20.675 1.00 86.50 200 ILE A C 1
ATOM 1631 O O . ILE A 1 200 ? -11.445 -9.727 20.426 1.00 86.50 200 ILE A O 1
ATOM 1635 N N . ILE A 1 201 ? -13.240 -10.271 21.659 1.00 85.56 201 ILE A N 1
ATOM 1636 C CA . ILE A 1 201 ? -13.164 -9.075 22.509 1.00 85.56 201 ILE A CA 1
ATOM 1637 C C . ILE A 1 201 ? -11.862 -9.048 23.300 1.00 85.56 201 ILE A C 1
ATOM 1639 O O . ILE A 1 201 ? -11.201 -8.009 23.328 1.00 85.56 201 ILE A O 1
ATOM 1643 N N . LYS A 1 202 ? -11.457 -10.172 23.903 1.00 84.69 202 LYS A N 1
ATOM 1644 C CA . LYS A 1 202 ? -10.185 -10.278 24.633 1.00 84.69 202 LYS A CA 1
ATOM 1645 C C . LYS A 1 202 ? -8.994 -9.970 23.730 1.00 84.69 202 LYS A C 1
ATOM 1647 O O . LYS A 1 202 ? -8.159 -9.151 24.107 1.00 84.69 202 LYS A O 1
ATOM 1652 N N . ALA A 1 203 ? -8.947 -10.563 22.538 1.00 79.88 203 ALA A N 1
ATOM 1653 C CA . ALA A 1 203 ? -7.880 -10.337 21.563 1.00 79.88 203 ALA A CA 1
ATOM 1654 C C . ALA A 1 203 ? -7.856 -8.898 21.016 1.00 79.88 203 ALA A C 1
ATOM 1656 O O . ALA A 1 203 ? -6.810 -8.413 20.587 1.00 79.88 203 ALA A O 1
ATOM 1657 N N . SER A 1 204 ? -9.001 -8.215 21.038 1.00 74.19 204 SER A N 1
ATOM 1658 C CA . SER A 1 204 ? -9.178 -6.861 20.503 1.00 74.19 204 SER A CA 1
ATOM 1659 C C . SER A 1 204 ? -8.947 -5.746 21.526 1.00 74.19 204 SER A C 1
ATOM 1661 O O . SER A 1 204 ? -9.091 -4.571 21.176 1.00 74.19 204 SER A O 1
ATOM 1663 N N . LYS A 1 205 ? -8.623 -6.073 22.784 1.00 78.12 205 LYS A N 1
ATOM 1664 C CA . LYS A 1 205 ? -8.370 -5.062 23.818 1.00 78.12 205 LYS A CA 1
ATOM 1665 C C . LYS A 1 205 ? -7.169 -4.190 23.424 1.00 78.12 205 LYS A C 1
ATOM 1667 O O . LYS A 1 205 ? -6.121 -4.729 23.061 1.00 78.12 205 LYS A O 1
ATOM 1672 N N . PRO A 1 206 ? -7.294 -2.851 23.485 1.00 72.25 206 PRO A N 1
ATOM 1673 C CA . PRO A 1 206 ? -6.179 -1.969 23.178 1.00 72.25 206 PRO A CA 1
ATOM 1674 C C . PRO A 1 206 ? -5.069 -2.147 24.215 1.00 72.25 206 PRO A C 1
ATOM 1676 O O . PRO A 1 206 ? -5.330 -2.298 25.408 1.00 72.25 206 PRO A O 1
ATOM 167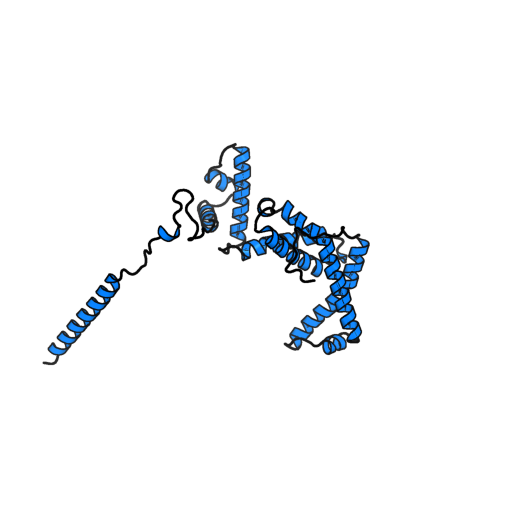9 N N . VAL A 1 207 ? -3.822 -2.103 23.753 1.00 77.19 207 VAL A N 1
ATOM 1680 C CA . VAL A 1 207 ? -2.654 -2.135 24.636 1.00 77.19 207 VAL A CA 1
ATOM 1681 C C . VAL A 1 207 ? -2.444 -0.747 25.227 1.00 77.19 207 VAL A C 1
ATOM 1683 O O . VAL A 1 207 ? -2.441 0.250 24.502 1.00 77.19 207 VAL A O 1
ATOM 1686 N N . ILE A 1 208 ? -2.275 -0.692 26.544 1.00 79.06 208 ILE A N 1
ATOM 1687 C CA . ILE A 1 208 ? -2.020 0.537 27.296 1.00 79.06 208 ILE A CA 1
ATOM 1688 C C . ILE A 1 208 ? -0.523 0.601 27.608 1.00 79.06 208 ILE A C 1
ATOM 1690 O O . ILE A 1 208 ? 0.105 -0.414 27.902 1.00 79.06 208 ILE A O 1
ATOM 1694 N N . SER A 1 209 ? 0.063 1.795 27.520 1.00 81.81 209 SER A N 1
ATOM 1695 C CA . SER A 1 209 ? 1.470 1.999 27.874 1.00 81.81 209 SER A CA 1
ATOM 1696 C C . SER A 1 209 ? 1.663 1.910 29.388 1.00 81.81 209 SER A C 1
ATOM 1698 O O . SER A 1 209 ? 0.980 2.609 30.135 1.00 81.81 209 SER A O 1
ATOM 1700 N N . LEU A 1 210 ? 2.647 1.133 29.841 1.00 83.56 210 LEU A N 1
ATOM 1701 C CA . LEU A 1 210 ? 3.019 1.053 31.262 1.00 83.56 210 LEU A CA 1
ATOM 1702 C C . LEU A 1 210 ? 3.503 2.395 31.829 1.00 83.56 210 LEU A C 1
ATOM 1704 O O . LEU A 1 210 ? 3.299 2.681 33.005 1.00 83.56 210 LEU A O 1
ATOM 1708 N N . ASN A 1 211 ? 4.081 3.239 30.972 1.00 84.31 211 ASN A N 1
ATOM 1709 C CA . ASN A 1 211 ? 4.561 4.573 31.335 1.00 84.31 211 ASN A CA 1
ATOM 1710 C C . ASN A 1 211 ? 3.459 5.637 31.240 1.00 84.31 211 ASN A C 1
ATOM 1712 O O . ASN A 1 211 ? 3.715 6.815 31.486 1.00 84.31 211 ASN A O 1
ATOM 1716 N N . SER A 1 212 ? 2.243 5.266 30.822 1.00 84.94 212 SER A N 1
ATOM 1717 C CA . SER A 1 212 ? 1.128 6.210 30.872 1.00 84.94 212 SER A CA 1
ATOM 1718 C C . SER A 1 212 ? 0.680 6.428 32.318 1.00 84.94 212 SER A C 1
ATOM 1720 O O . SER A 1 212 ? 0.871 5.574 33.186 1.00 84.94 212 SER A O 1
ATOM 1722 N N . ARG A 1 213 ? 0.137 7.614 32.591 1.00 83.38 213 ARG A N 1
ATOM 1723 C CA . ARG A 1 213 ? -0.369 7.979 33.914 1.00 83.38 213 ARG A CA 1
ATOM 1724 C C . ARG A 1 213 ? -1.856 7.687 33.991 1.00 83.38 213 ARG A C 1
ATOM 1726 O O . ARG A 1 213 ? -2.591 7.941 33.036 1.00 83.38 213 ARG A O 1
ATOM 1733 N N . HIS A 1 214 ? -2.294 7.182 35.132 1.00 80.56 214 HIS A N 1
ATOM 1734 C CA . HIS A 1 214 ? -3.706 6.990 35.402 1.00 80.56 214 HIS A CA 1
ATOM 1735 C C . HIS A 1 214 ? -4.416 8.352 35.475 1.00 80.56 214 HIS A C 1
ATOM 1737 O O . HIS A 1 214 ? -3.910 9.293 36.087 1.00 80.56 214 HIS A O 1
ATOM 1743 N N . ALA A 1 215 ? -5.590 8.469 34.848 1.00 79.81 215 ALA A N 1
ATOM 1744 C CA . ALA A 1 215 ? -6.271 9.756 34.672 1.00 79.81 215 ALA A CA 1
ATOM 1745 C C . ALA A 1 215 ? -6.662 10.432 35.999 1.00 79.81 215 ALA A C 1
ATOM 1747 O O . ALA A 1 215 ? -6.698 11.656 36.073 1.00 79.81 215 ALA A O 1
ATOM 1748 N N . VAL A 1 216 ? -6.941 9.637 37.038 1.00 83.12 216 VAL A N 1
ATOM 1749 C CA . VAL A 1 216 ? -7.407 10.135 38.343 1.00 83.12 216 VAL A CA 1
ATOM 1750 C C . VAL A 1 216 ? -6.258 10.297 39.336 1.00 83.12 216 VAL A C 1
ATOM 1752 O O . VAL A 1 216 ? -6.144 11.325 39.990 1.00 83.12 216 VAL A O 1
ATOM 1755 N N . THR A 1 217 ? -5.392 9.290 39.448 1.00 80.44 217 THR A N 1
ATOM 1756 C CA . THR A 1 217 ? -4.338 9.241 40.477 1.00 80.44 217 THR A CA 1
ATOM 1757 C C . THR A 1 217 ? -3.022 9.854 40.009 1.00 80.44 217 THR A C 1
ATOM 1759 O O . THR A 1 217 ? -2.137 10.068 40.825 1.00 80.44 217 THR A O 1
ATOM 1762 N N . GLN A 1 218 ? -2.869 10.136 38.709 1.00 82.25 218 GLN A N 1
ATOM 1763 C CA . GLN A 1 218 ? -1.643 10.632 38.062 1.00 82.25 218 GLN A CA 1
ATOM 1764 C C . GLN A 1 218 ? -0.390 9.754 38.234 1.00 82.25 218 GLN A C 1
ATOM 1766 O O . GLN A 1 218 ? 0.662 10.068 37.675 1.00 82.25 218 GLN A O 1
ATOM 1771 N N . GLU A 1 219 ? -0.490 8.641 38.953 1.00 83.19 219 GLU A N 1
ATOM 1772 C CA . GLU A 1 219 ? 0.571 7.654 39.077 1.00 83.19 219 GLU A CA 1
ATOM 1773 C C . GLU A 1 219 ? 0.742 6.869 37.775 1.00 83.19 219 GLU A C 1
ATOM 1775 O O . GLU A 1 219 ? -0.201 6.662 37.008 1.00 83.19 219 GLU A O 1
ATOM 1780 N N . GLU A 1 220 ? 1.975 6.446 37.512 1.00 83.06 220 GLU A N 1
ATOM 1781 C CA . GLU A 1 220 ? 2.301 5.609 36.359 1.00 83.06 220 GLU A CA 1
ATOM 1782 C C . GLU A 1 220 ? 1.787 4.186 36.575 1.00 83.06 220 GLU A C 1
ATOM 1784 O O . GLU A 1 220 ? 1.963 3.621 37.657 1.00 83.06 220 GLU A O 1
ATOM 1789 N N . PHE A 1 221 ? 1.212 3.580 35.532 1.00 81.69 221 PHE A N 1
ATOM 1790 C CA . PHE A 1 221 ? 0.662 2.222 35.621 1.00 81.69 221 PHE A CA 1
ATOM 1791 C C . PHE A 1 221 ? 1.694 1.185 36.066 1.00 81.69 221 PHE A C 1
ATOM 1793 O O . PHE A 1 221 ? 1.340 0.234 36.757 1.00 81.69 221 PHE A O 1
ATOM 1800 N N . ILE A 1 222 ? 2.969 1.382 35.720 1.00 83.62 222 ILE A N 1
ATOM 1801 C CA . ILE A 1 222 ? 4.048 0.468 36.102 1.00 83.62 222 ILE A CA 1
ATOM 1802 C C . ILE A 1 222 ? 4.194 0.310 37.622 1.00 83.62 222 ILE A C 1
ATOM 1804 O O . ILE A 1 222 ? 4.527 -0.774 38.086 1.00 83.62 222 ILE A O 1
ATOM 1808 N N . LYS A 1 223 ? 3.900 1.355 38.409 1.00 79.81 223 LYS A N 1
ATOM 1809 C CA . LYS A 1 223 ? 4.057 1.328 39.873 1.00 79.81 223 LYS A CA 1
ATOM 1810 C C . LYS A 1 223 ? 3.014 0.455 40.568 1.00 79.81 223 LYS A C 1
ATOM 1812 O O . LYS A 1 223 ? 3.261 -0.016 41.671 1.00 79.81 223 LYS A O 1
ATOM 1817 N N . GLY A 1 224 ? 1.869 0.235 39.923 1.00 77.50 224 GLY A N 1
ATOM 1818 C CA . GLY A 1 224 ? 0.809 -0.638 40.426 1.00 77.50 224 GLY A CA 1
ATOM 1819 C C . GLY A 1 224 ? 1.010 -2.117 40.090 1.00 77.50 224 GLY A C 1
ATOM 1820 O O . GLY A 1 224 ? 0.212 -2.944 40.525 1.00 77.50 224 GLY A O 1
ATOM 1821 N N . ILE A 1 225 ? 2.037 -2.465 39.307 1.00 79.75 225 ILE A N 1
ATOM 1822 C CA . ILE A 1 225 ? 2.314 -3.847 38.914 1.00 79.75 225 ILE A CA 1
ATOM 1823 C C . ILE A 1 225 ? 3.308 -4.447 39.902 1.00 79.75 225 ILE A C 1
ATOM 1825 O O . ILE A 1 225 ? 4.440 -3.983 40.026 1.00 79.75 225 ILE A O 1
ATOM 1829 N N . THR A 1 226 ? 2.890 -5.507 40.585 1.00 77.44 226 THR A N 1
ATOM 1830 C CA . THR A 1 226 ? 3.774 -6.328 41.408 1.00 77.44 226 THR A CA 1
ATOM 1831 C C . THR A 1 226 ? 4.303 -7.500 40.591 1.00 77.44 226 THR A C 1
ATOM 1833 O O . THR A 1 226 ? 3.576 -8.115 39.810 1.00 77.44 226 THR A O 1
ATOM 1836 N N . ASP A 1 227 ? 5.588 -7.804 40.759 1.00 78.06 227 ASP A N 1
ATOM 1837 C CA . ASP A 1 227 ? 6.190 -8.992 40.166 1.00 78.06 227 ASP A CA 1
ATOM 1838 C C . ASP A 1 227 ? 5.782 -10.224 40.987 1.00 78.06 227 ASP A C 1
ATOM 1840 O O . ASP A 1 227 ? 6.206 -10.396 42.130 1.00 78.06 227 ASP A O 1
ATOM 1844 N N . ILE A 1 228 ? 4.897 -11.042 40.419 1.00 70.12 228 ILE A N 1
ATOM 1845 C CA . ILE A 1 228 ? 4.325 -12.232 41.067 1.00 70.12 228 ILE A CA 1
ATOM 1846 C C . ILE A 1 228 ? 5.308 -13.416 40.970 1.00 70.12 228 ILE A C 1
ATOM 1848 O O . ILE A 1 228 ? 5.352 -14.259 41.868 1.00 70.12 228 ILE A O 1
ATOM 1852 N N . ASP A 1 229 ? 6.130 -13.441 39.914 1.00 66.56 229 ASP A N 1
ATOM 1853 C CA . ASP A 1 229 ? 7.135 -14.478 39.641 1.00 66.56 229 ASP A CA 1
ATOM 1854 C C . ASP A 1 229 ? 8.533 -14.099 40.136 1.00 66.56 229 ASP A C 1
ATOM 1856 O O . ASP A 1 229 ? 9.453 -14.925 40.106 1.00 66.56 229 ASP A O 1
ATOM 1860 N N . GLY A 1 230 ? 8.695 -12.868 40.625 1.00 59.91 230 GLY A N 1
ATOM 1861 C CA . GLY A 1 230 ? 9.872 -12.396 41.328 1.00 59.91 230 GLY A CA 1
ATOM 1862 C C . GLY A 1 230 ? 10.220 -13.381 42.433 1.00 59.91 230 GLY A C 1
ATOM 1863 O O . GLY A 1 230 ? 9.611 -13.393 43.502 1.00 59.91 230 GLY A O 1
ATOM 1864 N N . ILE A 1 231 ? 11.184 -14.259 42.150 1.00 57.78 231 ILE A N 1
ATOM 1865 C CA . ILE A 1 231 ? 11.681 -15.264 43.081 1.00 57.78 231 ILE A CA 1
ATOM 1866 C C . ILE A 1 231 ? 12.183 -14.489 44.293 1.00 57.78 231 ILE A C 1
ATOM 1868 O O . ILE A 1 231 ? 13.297 -13.964 44.270 1.00 57.78 231 ILE A O 1
ATOM 1872 N N . SER A 1 232 ? 11.346 -14.399 45.330 1.00 59.56 232 SER A N 1
ATOM 1873 C CA . SER A 1 232 ? 11.714 -13.812 46.612 1.00 59.56 232 SER A CA 1
ATOM 1874 C C . SER A 1 232 ? 13.084 -14.369 46.979 1.00 59.56 232 SER A C 1
ATOM 1876 O O . SER A 1 232 ? 13.278 -15.590 46.942 1.00 59.56 232 SER A O 1
ATOM 1878 N N . GLY A 1 233 ? 14.058 -13.489 47.236 1.00 56.22 233 GLY A N 1
ATOM 1879 C CA . GLY A 1 233 ? 15.461 -13.867 47.438 1.00 56.22 233 GLY A CA 1
ATOM 1880 C C . GLY A 1 233 ? 15.646 -14.981 48.478 1.00 56.22 233 GLY A C 1
ATOM 1881 O O . GLY A 1 233 ? 16.611 -15.743 48.403 1.00 56.22 233 GLY A O 1
ATOM 1882 N N . ASP A 1 234 ? 14.672 -15.152 49.374 1.00 57.59 234 ASP A N 1
ATOM 1883 C CA . ASP A 1 234 ? 14.610 -16.244 50.339 1.00 57.59 234 ASP A CA 1
ATOM 1884 C C . ASP A 1 234 ? 14.390 -17.632 49.734 1.00 57.59 234 ASP A C 1
ATOM 1886 O O . ASP A 1 234 ? 14.990 -18.585 50.226 1.00 57.59 234 ASP A O 1
ATOM 1890 N N . LYS A 1 235 ? 13.614 -17.799 48.654 1.00 58.38 235 LYS A N 1
ATOM 1891 C CA . LYS A 1 235 ? 13.382 -19.132 48.060 1.00 58.38 235 LYS A CA 1
ATOM 1892 C C . LYS A 1 235 ? 14.664 -19.730 47.466 1.00 58.38 235 LYS A C 1
ATOM 1894 O O . LYS A 1 235 ? 14.869 -20.938 47.559 1.00 58.38 235 LYS A O 1
ATOM 1899 N N . ARG A 1 236 ? 15.571 -18.900 46.923 1.00 57.53 236 ARG A N 1
ATOM 1900 C CA . ARG A 1 236 ? 16.902 -19.357 46.463 1.00 57.53 236 ARG A CA 1
ATOM 1901 C C . ARG A 1 236 ? 17.798 -19.767 47.627 1.00 57.53 236 ARG A C 1
ATOM 1903 O O . ARG A 1 236 ? 18.479 -20.782 47.522 1.00 57.53 236 ARG A O 1
ATOM 1910 N N . ARG A 1 237 ? 17.774 -19.014 48.734 1.00 57.44 237 ARG A N 1
ATOM 1911 C CA . ARG A 1 237 ? 18.524 -19.358 49.952 1.00 57.44 237 ARG A CA 1
ATOM 1912 C C . ARG A 1 237 ? 18.030 -20.668 50.552 1.00 57.44 237 ARG A C 1
ATOM 1914 O O . ARG A 1 237 ? 18.848 -21.529 50.837 1.00 57.44 237 ARG A O 1
ATOM 1921 N N . HIS A 1 238 ? 16.716 -20.864 50.647 1.00 60.06 238 HIS A N 1
ATOM 1922 C CA . HIS A 1 238 ? 16.131 -22.111 51.146 1.00 60.06 238 HIS A CA 1
ATOM 1923 C C . HIS A 1 238 ? 16.494 -23.309 50.266 1.00 60.06 238 HIS A C 1
ATOM 1925 O O . HIS A 1 238 ? 16.910 -24.337 50.787 1.00 60.06 238 HIS A O 1
ATOM 1931 N N . ALA A 1 239 ? 16.413 -23.178 48.938 1.00 67.88 239 ALA A N 1
ATOM 1932 C CA . ALA A 1 239 ? 16.804 -24.257 48.032 1.00 67.88 239 ALA A CA 1
ATOM 1933 C C . ALA A 1 239 ? 18.309 -24.583 48.111 1.00 67.88 239 ALA A C 1
ATOM 1935 O O . ALA A 1 239 ? 18.685 -25.751 48.044 1.00 67.88 239 ALA A O 1
ATOM 1936 N N . ALA A 1 240 ? 19.169 -23.573 48.275 1.00 69.44 240 ALA A N 1
ATOM 1937 C CA . ALA A 1 240 ? 20.609 -23.769 48.443 1.00 69.44 240 ALA A CA 1
ATOM 1938 C C . ALA A 1 240 ? 20.955 -24.412 49.798 1.00 69.44 240 ALA A C 1
ATOM 1940 O O . ALA A 1 240 ? 21.753 -25.343 49.838 1.00 69.44 240 ALA A O 1
ATOM 1941 N N . LEU A 1 241 ? 20.314 -23.969 50.884 1.00 73.81 241 LEU A N 1
ATOM 1942 C CA . LEU A 1 241 ? 20.476 -24.543 52.223 1.00 73.81 241 LEU A CA 1
ATOM 1943 C C . LEU A 1 241 ? 19.975 -25.990 52.286 1.00 73.81 241 LEU A C 1
ATOM 1945 O O . LEU A 1 241 ? 20.637 -26.835 52.877 1.00 73.81 241 LEU A O 1
ATOM 1949 N N . LEU A 1 242 ? 18.848 -26.293 51.634 1.00 76.31 242 LEU A N 1
ATOM 1950 C CA . LEU A 1 242 ? 18.326 -27.657 51.530 1.00 76.31 242 LEU A CA 1
ATOM 1951 C C . LEU A 1 242 ? 19.273 -28.574 50.754 1.00 76.31 242 LEU A C 1
ATOM 1953 O O . LEU A 1 242 ? 19.458 -29.713 51.163 1.00 76.31 242 LEU A O 1
ATOM 1957 N N . ARG A 1 243 ? 19.894 -28.089 49.669 1.00 77.75 243 ARG A N 1
ATOM 1958 C CA . ARG A 1 243 ? 20.915 -28.857 48.936 1.00 77.75 243 ARG A CA 1
ATOM 1959 C C . ARG A 1 243 ? 22.138 -29.144 49.801 1.00 77.75 243 ARG A C 1
ATOM 1961 O O . ARG A 1 243 ? 22.561 -30.287 49.866 1.00 77.75 243 ARG A O 1
ATOM 1968 N N . LEU A 1 244 ? 22.640 -28.133 50.506 1.00 78.38 244 LEU A N 1
ATOM 1969 C CA . LEU A 1 244 ? 23.818 -28.265 51.362 1.00 78.38 244 LEU A CA 1
ATOM 1970 C C . LEU A 1 244 ? 23.566 -29.232 52.533 1.00 78.38 244 LEU A C 1
ATOM 1972 O O . LEU A 1 244 ? 24.391 -30.094 52.813 1.00 78.38 244 LEU A O 1
ATOM 1976 N N . ALA A 1 245 ? 22.380 -29.160 53.145 1.00 77.88 245 ALA A N 1
ATOM 1977 C CA . ALA A 1 245 ? 21.959 -30.107 54.176 1.00 77.88 245 ALA A CA 1
ATOM 1978 C C . ALA A 1 245 ? 21.786 -31.540 53.636 1.00 77.88 245 ALA A C 1
ATOM 1980 O O . ALA A 1 245 ? 22.069 -32.501 54.350 1.00 77.88 245 ALA A O 1
ATOM 1981 N N . LEU A 1 246 ? 21.329 -31.703 52.387 1.00 80.31 246 LEU A N 1
ATOM 1982 C CA . LEU A 1 246 ? 21.224 -33.017 51.749 1.00 80.31 246 LEU A CA 1
ATOM 1983 C C . LEU A 1 246 ? 22.610 -33.624 51.491 1.00 80.31 246 LEU A C 1
ATOM 1985 O O . LEU A 1 246 ? 22.818 -34.802 51.780 1.00 80.31 246 LEU A O 1
ATOM 1989 N N . ASP A 1 247 ? 23.548 -32.820 50.986 1.00 77.00 247 ASP A N 1
ATOM 1990 C CA . ASP A 1 247 ? 24.924 -33.242 50.708 1.00 77.00 247 ASP A CA 1
ATOM 1991 C C . ASP A 1 247 ? 25.646 -33.669 51.997 1.00 77.00 247 ASP A C 1
ATOM 1993 O O . ASP A 1 247 ? 26.293 -34.719 52.021 1.00 77.00 247 ASP A O 1
ATOM 1997 N N . ASP A 1 248 ? 25.460 -32.937 53.101 1.00 77.06 248 ASP A N 1
ATOM 1998 C CA . ASP A 1 248 ? 26.010 -33.310 54.411 1.00 77.06 248 ASP A CA 1
ATOM 1999 C C . ASP A 1 248 ? 25.474 -34.666 54.898 1.00 77.06 248 ASP A C 1
ATOM 2001 O O . ASP A 1 248 ? 26.247 -35.520 55.343 1.00 77.06 248 ASP A O 1
ATOM 2005 N N . VAL A 1 249 ? 24.165 -34.917 54.768 1.00 79.12 249 VAL A N 1
ATOM 2006 C CA . VAL A 1 249 ? 23.552 -36.205 55.146 1.00 79.12 249 VAL A CA 1
ATOM 2007 C C . VAL A 1 249 ? 24.079 -37.349 54.276 1.00 79.12 249 VAL A C 1
ATOM 2009 O O . VAL A 1 249 ? 24.377 -38.430 54.794 1.00 79.12 249 VAL A O 1
ATOM 2012 N N . ILE A 1 250 ? 24.234 -37.121 52.970 1.00 76.81 250 ILE A N 1
ATOM 2013 C CA . ILE A 1 250 ? 24.782 -38.111 52.035 1.00 76.81 250 ILE A CA 1
ATOM 2014 C C . ILE A 1 250 ? 26.237 -38.442 52.404 1.00 76.81 250 ILE A C 1
ATOM 2016 O O . ILE A 1 250 ? 26.599 -39.619 52.490 1.00 76.81 250 ILE A O 1
ATOM 2020 N N . HIS A 1 251 ? 27.060 -37.435 52.710 1.00 69.25 251 HIS A N 1
ATOM 2021 C CA . HIS A 1 251 ? 28.451 -37.630 53.123 1.00 69.25 251 HIS A CA 1
ATOM 2022 C C . HIS A 1 251 ? 28.594 -38.327 54.488 1.00 69.25 251 HIS A C 1
ATOM 2024 O O . HIS A 1 251 ? 29.493 -39.156 54.663 1.00 69.25 251 HIS A O 1
ATOM 2030 N N . LEU A 1 252 ? 27.706 -38.044 55.446 1.00 67.00 252 LEU A N 1
ATOM 2031 C CA . LEU A 1 252 ? 27.676 -38.701 56.758 1.00 67.00 252 LEU A CA 1
ATOM 2032 C C . LEU A 1 252 ? 27.262 -40.176 56.671 1.00 67.00 252 LEU A C 1
ATOM 2034 O O . LEU A 1 252 ? 27.836 -41.010 57.374 1.00 67.00 252 LEU A O 1
ATOM 2038 N N . ASN A 1 253 ? 26.313 -40.517 55.796 1.00 57.34 253 ASN A N 1
ATOM 2039 C CA . ASN A 1 253 ? 25.907 -41.908 55.585 1.00 57.34 253 ASN A CA 1
ATOM 2040 C C . ASN A 1 253 ? 26.975 -42.719 54.845 1.00 57.34 253 ASN A C 1
ATOM 2042 O O . ASN A 1 253 ? 27.228 -43.863 55.210 1.00 57.34 253 ASN A O 1
ATOM 2046 N N . LEU A 1 254 ? 27.669 -42.125 53.872 1.00 56.06 254 LEU A N 1
ATOM 2047 C CA . LEU A 1 254 ? 28.773 -42.799 53.182 1.00 56.06 254 LEU A CA 1
ATOM 2048 C C . LEU A 1 254 ? 29.952 -43.097 54.122 1.00 56.06 254 LEU A C 1
ATOM 2050 O O . LEU A 1 254 ? 30.553 -44.158 54.011 1.00 56.06 254 LEU A O 1
ATOM 2054 N N . LYS A 1 255 ? 30.252 -42.236 55.104 1.00 56.91 255 LYS A N 1
ATOM 2055 C CA . LYS A 1 255 ? 31.299 -42.519 56.106 1.00 56.91 255 LYS A CA 1
ATOM 2056 C C . LYS A 1 255 ? 30.928 -43.613 57.115 1.00 56.91 255 LYS A C 1
ATOM 2058 O O . LYS A 1 255 ? 31.829 -44.251 57.645 1.00 56.91 255 LYS A O 1
ATOM 2063 N N . LYS A 1 256 ? 29.637 -43.845 57.377 1.00 55.50 256 LYS A N 1
ATOM 2064 C CA . LYS A 1 256 ? 29.164 -44.921 58.272 1.00 55.50 256 LYS A CA 1
ATOM 2065 C C . LYS A 1 256 ? 29.093 -46.300 57.610 1.00 55.50 256 LYS A C 1
ATOM 2067 O O . LYS A 1 256 ? 28.985 -47.287 58.319 1.00 55.50 256 LYS A O 1
ATOM 2072 N N . VAL A 1 257 ? 29.122 -46.368 56.280 1.00 53.94 257 VAL A N 1
ATOM 2073 C CA . VAL A 1 257 ? 29.041 -47.630 55.519 1.00 53.94 257 VAL A CA 1
ATOM 2074 C C . VAL A 1 257 ? 30.430 -48.242 55.258 1.00 53.94 257 VAL A C 1
ATOM 2076 O O . VAL A 1 257 ? 30.523 -49.392 54.845 1.00 53.94 257 VAL A O 1
ATOM 2079 N N . TRP A 1 258 ? 31.513 -47.506 55.537 1.00 45.81 258 TRP A N 1
ATOM 2080 C CA . TRP A 1 258 ? 32.904 -47.923 55.284 1.00 45.81 258 TRP A CA 1
ATOM 2081 C C . TRP A 1 258 ? 33.793 -47.960 56.549 1.00 45.81 258 TRP A C 1
ATOM 2083 O O . TRP A 1 258 ? 35.016 -47.859 56.442 1.00 45.81 258 TRP A O 1
ATOM 2093 N N . LEU A 1 259 ? 33.189 -48.114 57.732 1.00 42.62 259 LEU A N 1
ATOM 2094 C CA . LEU A 1 259 ? 33.831 -48.425 59.020 1.00 42.62 259 LEU A CA 1
ATOM 2095 C C . LEU A 1 259 ? 33.103 -49.612 59.653 1.00 42.62 259 LEU A C 1
ATOM 2097 O O . LEU A 1 259 ? 33.800 -50.485 60.209 1.00 42.62 259 LEU A O 1
#

Mean predicted aligned error: 12.17 Å

Radius of gyration: 31.04 Å; Cα contacts (8 Å, |Δi|>4): 178; chains: 1; bounding box: 67×70×88 Å

pLDDT: mean 84.23, std 11.69, range [42.62, 96.94]

Foldseek 3Di:
DPLVDDPPVPDDQDAADDPVLLVVLLVLQVLLLVLVVLQVVVCVVVVDRDDLVRSQVVVVHDSVVSVVSNVSNVVSLVVQLRNCLVLLLV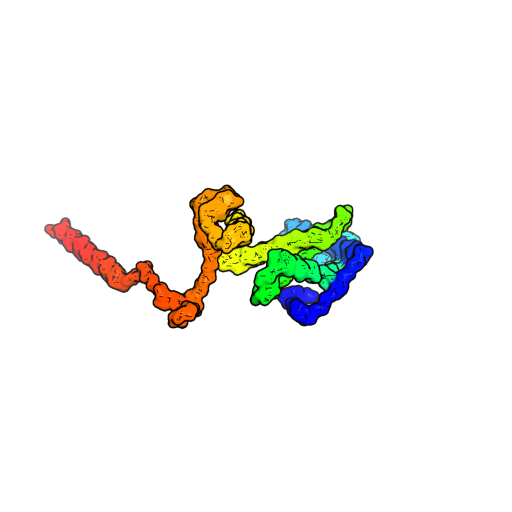LCCVPPVVCCPDPCVVVLSSLLSVLLSVLSSPDDPVVVDDSSVSSSVSSNVSSVVSCQVPAPDNDDPVLVVLVVLLVVLQVVCCVVVVHGDDPVSSCVVSVHDPVSVVVSVVSPDHDDDQQDADPPPRDRNVVVDDDPVPPPPVVVVVVVVVVVVVVVVVVVVVVVVPD

Secondary structure (DSSP, 8-state):
--GGG--TTT--PPPPPPHHHHHHHHHHHHHHHHHHHHHHHHHHHHSSPPPHHHHHHHTTS-HHHHHHHHHHHHHHHHHHHHHHHHHHHHHHHHH-HHHHTSTTHHHHHHHHHHHHHHHHHH--GGG---HHHHHHHHHHHHHHHHHHHSSSS---HHHHHHHHHHHHHHHHHHHHSSSPPPHHHHHHHHT--HHHHHHHHHHTPPPPPTTSBPTTT--BGGGG---SS---HHHHHHHHHHHHHHHHHHHHHHHHS--

InterPro domains:
  IPR007624 RNA polymerase sigma-70 region 3 [PF04539] (164-229)
  IPR007627 RNA polymerase sigma-70 region 2 [PF04542] (80-146)
  IPR013324 RNA polymerase sigma factor, region 3/4-like [SSF88659] (155-213)
  IPR013325 RNA polymerase sigma factor, region 2 [SSF88946] (7-147)
  IPR014284 RNA polymerase sigma-70-like domain [TIGR02937] (76-169)
  IPR036388 Winged helix-like DNA-binding domain superfamily [G3DSA:1.10.10.10] (153-205)
  IPR050239 Sigma-70 factor family, RNA polymerase initiation factors [PTHR30603] (6-253)

Sequence (259 aa):
MDLACLDWRRMRIPPVLGSAEHSRLFELMQPMKVIYEMKESLHKDLLREPTDSEMAAAMNMRVSRLRQHVEVGRAARNKLIKHNLRLVLFVINKYFPEIASGQKFQDLCQAGVKGLITAIDRFEQKRGFRLSTYGLFWIRHSIIRSMTLSSFTKVPFGIESIRQEIQKAKLKLSFELERSPTEEEIIGRVGVSPERYNDIIKASKPVISLNSRHAVTQEEFIKGITDIDGISGDKRRHAALLRLALDDVIHLNLKKVWL

Solvent-accessible surface area (backbone atoms only — not comparable to full-atom values): 14994 Å² total; per-residue (Å²): 130,77,76,89,73,70,59,75,90,78,57,83,74,58,70,74,73,53,72,69,57,52,50,53,34,55,58,50,26,45,62,27,51,55,51,50,54,49,49,52,53,46,26,67,75,65,76,44,87,71,49,67,64,56,59,13,57,77,66,77,45,54,52,70,58,51,52,48,36,41,51,51,11,50,52,30,49,53,50,55,50,53,36,47,47,67,55,43,54,49,50,39,54,72,76,38,56,86,48,56,83,42,94,57,29,65,59,44,50,53,28,14,48,54,11,40,51,52,27,62,74,70,58,62,73,91,73,77,63,58,67,69,69,60,23,51,58,32,19,53,49,31,29,53,50,45,54,47,68,70,36,95,67,76,70,59,67,72,56,54,52,51,51,53,50,51,53,51,47,44,54,50,43,26,63,77,65,76,39,86,65,53,71,67,62,44,34,64,73,72,70,55,55,72,68,60,50,51,51,46,52,63,74,63,56,82,87,77,63,50,82,40,56,41,93,86,79,64,48,43,50,53,79,77,59,77,73,85,80,59,73,53,73,61,61,59,50,51,55,52,51,51,51,51,55,49,51,52,52,53,54,55,52,58,59,66,75,76,112

Organism: Ananas comosus (NCBI:txid4615)